Protein AF-A0A2G9TKM1-F1 (afdb_monomer_lite)

Secondary structure (DSSP, 8-state):
------PPPPPS-----TTTTTT------EEEEEEEEEEETTEEEEEEEEEETTEEEEESSTT----TTS---EE--SHHHHHHHHHHHHHHHT-S---SSHHHHHHHHHHHTTT-TT-GGGG-HHHH--SS--SS-SS---TTHHHHHHHHHHHHHHHHHSPP-GGGHHHHHHHHHHHHHHHHH-GGGHHHHHHHHHHHHHS--TT---

pLDDT: mean 74.88, std 19.62, range [27.91, 98.0]

InterPro domains:
  IPR000857 MyTH4 domain [PS51016] (129-210)
  IPR038185 MyTH4 domain superfamily [G3DSA:1.25.40.530] (100-206)

Foldseek 3Di:
DDDDDDDDDDDDDDDPPPVNVPPPQDPQPFPDKAWDWDDDPNDTDIWIWTHHPQFIFTHNDPPDGDDPDGDGPGGQPDPVSVVVVVVVVCVVVVNDPQDWAPLSSLVVVCVVVVVPVPDCSLVDCLQAPQPDQDPFFRTDDDDPVRVVLSVLLNLLSCLLQDDDDPVCVVVNVVSVCVSVVSCVVPVVNVVRSVSSVRSCPSYPRPCDDD

Sequence (210 aa):
MGGIRDRPYPVRGEGSTLRDLATRCAPVEASISGWMTRVRCGHSKRVYASLVRHKLMFFKNSEDTMANEDPIYIVLRSSEEKEKWLYFLRAASGDATLCGSPFAILVQRMLAEGGAPDSPLWNDLLLTSCDDTPKDTLMDFEGPDKKKALEIAKATYLFVSVLMRPIAAQYHIDLAQNILSTAMQHDFLRNEVYAQLIRLTSGTMPFAIQ

Organism: Teladorsagia circumcincta (NCBI:txid45464)

Radius of gyration: 30.17 Å; chains: 1; bounding box: 47×82×92 Å

Structure (mmCIF, N/CA/C/O backbone):
data_AF-A0A2G9TKM1-F1
#
_entry.id   AF-A0A2G9TKM1-F1
#
loop_
_atom_site.group_PDB
_atom_site.id
_atom_site.type_symbol
_atom_site.label_atom_id
_atom_site.label_alt_id
_atom_site.label_comp_id
_atom_site.label_asym_id
_atom_site.label_entity_id
_atom_site.label_seq_id
_atom_site.pdbx_PDB_ins_code
_atom_site.Cartn_x
_atom_site.Cartn_y
_atom_site.Cartn_z
_atom_site.occupancy
_atom_site.B_iso_or_equiv
_atom_site.auth_seq_id
_atom_site.auth_comp_id
_atom_site.auth_asym_id
_atom_site.auth_atom_id
_atom_site.pdbx_PDB_model_num
ATOM 1 N N . MET A 1 1 ? 11.479 -64.090 -66.529 1.00 34.31 1 MET A N 1
ATOM 2 C CA . MET A 1 1 ? 12.377 -63.056 -67.092 1.00 34.31 1 MET A CA 1
ATOM 3 C C . MET A 1 1 ? 11.477 -61.905 -67.502 1.00 34.31 1 MET A C 1
ATOM 5 O O . MET A 1 1 ? 10.606 -62.145 -68.313 1.00 34.31 1 MET A O 1
ATOM 9 N N . GLY A 1 2 ? 11.452 -60.721 -66.906 1.00 32.22 2 GLY A N 1
ATOM 10 C CA . GLY A 1 2 ? 12.468 -59.917 -66.233 1.00 32.22 2 GLY A CA 1
ATOM 11 C C . GLY A 1 2 ? 12.302 -58.513 -66.827 1.00 32.22 2 GLY A C 1
ATOM 12 O O . GLY A 1 2 ? 12.308 -58.407 -68.047 1.00 32.22 2 GLY A O 1
ATOM 13 N N . GLY A 1 3 ? 12.089 -57.466 -66.024 1.00 30.69 3 GLY A N 1
ATOM 14 C CA . GLY A 1 3 ? 12.000 -56.109 -66.584 1.00 30.69 3 GLY A CA 1
ATOM 15 C C . GLY A 1 3 ? 11.226 -55.088 -65.757 1.00 30.69 3 GLY A C 1
ATOM 16 O O . GLY A 1 3 ? 10.069 -54.831 -66.039 1.00 30.69 3 GLY A O 1
ATOM 17 N N . ILE A 1 4 ? 11.897 -54.559 -64.731 1.00 35.59 4 ILE A N 1
ATOM 18 C CA . ILE A 1 4 ? 12.137 -53.122 -64.498 1.00 35.59 4 ILE A CA 1
ATOM 19 C C . ILE A 1 4 ? 10.916 -52.178 -64.440 1.00 35.59 4 ILE A C 1
ATOM 21 O O . ILE A 1 4 ? 10.154 -51.991 -65.380 1.00 35.59 4 ILE A O 1
ATOM 25 N N . ARG A 1 5 ? 10.803 -51.530 -63.274 1.00 40.44 5 ARG A N 1
ATOM 26 C CA . ARG A 1 5 ? 9.882 -50.441 -62.940 1.00 40.44 5 ARG A CA 1
ATOM 27 C C . ARG A 1 5 ? 10.319 -49.156 -63.652 1.00 40.44 5 ARG A C 1
ATOM 29 O O . ARG A 1 5 ? 11.365 -48.634 -63.291 1.00 40.44 5 ARG A O 1
ATOM 36 N N . ASP A 1 6 ? 9.464 -48.601 -64.505 1.00 34.19 6 ASP A N 1
ATOM 37 C CA . ASP A 1 6 ? 9.530 -47.197 -64.923 1.00 34.19 6 ASP A CA 1
ATOM 38 C C . ASP A 1 6 ? 8.186 -46.525 -64.617 1.00 34.19 6 ASP A C 1
ATOM 40 O O . ASP A 1 6 ? 7.198 -46.690 -65.331 1.00 34.19 6 ASP A O 1
ATOM 44 N N . ARG A 1 7 ? 8.131 -45.779 -63.504 1.00 35.41 7 ARG A N 1
ATOM 45 C CA . ARG A 1 7 ? 7.111 -44.740 -63.321 1.00 35.41 7 ARG A CA 1
ATOM 46 C C . ARG A 1 7 ? 7.684 -43.431 -63.870 1.00 35.41 7 ARG A C 1
ATOM 48 O O . ARG A 1 7 ? 8.772 -43.053 -63.439 1.00 35.41 7 ARG A O 1
ATOM 55 N N . PRO A 1 8 ? 6.981 -42.737 -64.779 1.00 34.38 8 PRO A N 1
ATOM 56 C CA . PRO A 1 8 ? 7.468 -41.493 -65.355 1.00 34.38 8 PRO A CA 1
ATOM 57 C C . PRO A 1 8 ? 7.479 -40.370 -64.311 1.00 34.38 8 PRO A C 1
ATOM 59 O O . PRO A 1 8 ? 6.555 -40.230 -63.507 1.00 34.38 8 PRO A O 1
ATOM 62 N N . TYR A 1 9 ? 8.533 -39.557 -64.348 1.00 27.91 9 TYR A N 1
ATOM 63 C CA . TYR A 1 9 ? 8.614 -38.268 -63.664 1.00 27.91 9 TYR A CA 1
ATOM 64 C C . TYR A 1 9 ? 7.546 -37.301 -64.205 1.00 27.91 9 TYR A C 1
ATOM 66 O O . TYR A 1 9 ? 7.452 -37.154 -65.425 1.00 27.91 9 TYR A O 1
ATOM 74 N N . PRO A 1 10 ? 6.828 -36.539 -63.361 1.00 36.72 10 PRO A N 1
ATOM 75 C CA . PRO A 1 10 ? 6.252 -35.277 -63.785 1.00 36.72 10 PRO A CA 1
ATOM 76 C C . PRO A 1 10 ? 7.286 -34.158 -63.622 1.00 36.72 10 PRO A C 1
ATOM 78 O O . PRO A 1 10 ? 7.786 -33.873 -62.531 1.00 36.72 10 PRO A O 1
ATOM 81 N N . VAL A 1 11 ? 7.602 -33.531 -64.752 1.00 36.34 11 VAL A N 1
ATOM 82 C CA . VAL A 1 11 ? 8.348 -32.280 -64.859 1.00 36.34 11 VAL A CA 1
ATOM 83 C C . VAL A 1 11 ? 7.516 -31.138 -64.262 1.00 36.34 11 VAL A C 1
ATOM 85 O O . VAL A 1 11 ? 6.322 -31.013 -64.501 1.00 36.34 11 VAL A O 1
ATOM 88 N N . ARG A 1 12 ? 8.213 -30.329 -63.464 1.00 36.47 12 ARG A N 1
ATOM 89 C CA . ARG A 1 12 ? 7.897 -29.014 -62.893 1.00 36.47 12 ARG A CA 1
ATOM 90 C C . ARG A 1 12 ? 6.787 -28.198 -63.586 1.00 36.47 12 ARG A C 1
ATOM 92 O O . ARG A 1 12 ? 6.975 -27.739 -64.706 1.00 36.47 12 ARG A O 1
ATOM 99 N N . GLY A 1 13 ? 5.809 -27.799 -62.770 1.00 35.47 13 GLY A N 1
ATOM 100 C CA . GLY A 1 13 ? 5.441 -26.389 -62.612 1.00 35.47 13 GLY A CA 1
ATOM 101 C C . GLY A 1 13 ? 3.989 -26.038 -62.907 1.00 35.47 13 GLY A C 1
ATOM 102 O O . GLY A 1 13 ? 3.703 -25.644 -64.022 1.00 35.47 13 GLY A O 1
ATOM 103 N N . GLU A 1 14 ? 3.134 -26.028 -61.883 1.00 34.50 14 GLU A N 1
ATOM 104 C CA . GLU A 1 14 ? 1.950 -25.160 -61.843 1.00 34.50 14 GLU A CA 1
ATOM 105 C C . GLU A 1 14 ? 1.754 -24.632 -60.417 1.00 34.50 14 GLU A C 1
ATOM 107 O O . GLU A 1 14 ? 2.025 -25.318 -59.431 1.00 34.50 14 GLU A O 1
ATOM 112 N N . GLY A 1 15 ? 1.441 -23.340 -60.342 1.00 32.91 15 GLY A N 1
ATOM 113 C CA . GLY A 1 15 ? 1.725 -22.452 -59.223 1.00 32.91 15 GLY A CA 1
ATOM 114 C C . GLY A 1 15 ? 1.104 -22.840 -57.887 1.00 32.91 15 GLY A C 1
ATOM 115 O O . GLY A 1 15 ? -0.111 -22.939 -57.749 1.00 32.91 15 GLY A O 1
ATOM 116 N N . SER A 1 16 ? 1.949 -22.863 -56.857 1.00 37.69 16 SER A N 1
ATOM 117 C CA . SER A 1 16 ? 1.544 -22.353 -55.549 1.00 37.69 16 SER A CA 1
ATOM 118 C C . SER A 1 16 ? 0.993 -20.942 -55.758 1.00 37.69 16 SER A C 1
ATOM 120 O O . SER A 1 16 ? 1.732 -20.046 -56.182 1.00 37.69 16 SER A O 1
ATOM 122 N N . THR A 1 17 ? -0.308 -20.752 -55.557 1.00 42.62 17 THR A N 1
ATOM 123 C CA . THR A 1 17 ? -0.924 -19.448 -55.788 1.00 42.62 17 THR A CA 1
ATOM 124 C C . THR A 1 17 ? -0.316 -18.431 -54.821 1.00 42.62 17 THR A C 1
ATOM 126 O O . THR A 1 17 ? 0.046 -18.766 -53.696 1.00 42.62 17 THR A O 1
ATOM 129 N N . LEU A 1 18 ? -0.202 -17.163 -55.229 1.00 37.00 18 LEU A N 1
ATOM 130 C CA . LEU A 1 18 ? 0.289 -16.064 -54.375 1.00 37.00 18 LEU A CA 1
ATOM 131 C C . LEU A 1 18 ? -0.492 -15.920 -53.050 1.00 37.00 18 LEU A C 1
ATOM 133 O O . LEU A 1 18 ? -0.011 -15.271 -52.125 1.00 37.00 18 LEU A O 1
ATOM 137 N N . ARG A 1 19 ? -1.671 -16.550 -52.935 1.00 37.34 19 ARG A N 1
ATOM 138 C CA . ARG A 1 19 ? -2.433 -16.662 -51.686 1.00 37.34 19 ARG A CA 1
ATOM 139 C C . ARG A 1 19 ? -1.825 -17.657 -50.695 1.00 37.34 19 ARG A C 1
ATOM 141 O O . ARG A 1 19 ? -1.849 -17.375 -49.504 1.00 37.34 19 ARG A O 1
ATOM 148 N N . ASP A 1 20 ? -1.212 -18.741 -51.168 1.00 33.88 20 ASP A N 1
ATOM 149 C CA . ASP A 1 20 ? -0.610 -19.777 -50.315 1.00 33.88 20 ASP A CA 1
ATOM 150 C C . ASP A 1 20 ? 0.721 -19.330 -49.685 1.00 33.88 20 ASP A C 1
ATOM 152 O O . ASP A 1 20 ? 1.175 -19.898 -48.691 1.00 33.88 20 ASP A O 1
ATOM 156 N N . LEU A 1 21 ? 1.347 -18.277 -50.227 1.00 36.97 21 LEU A N 1
ATOM 157 C CA . LEU A 1 21 ? 2.551 -17.670 -49.649 1.00 36.97 21 LEU A CA 1
ATOM 158 C C . LEU A 1 21 ? 2.239 -16.615 -48.570 1.00 36.97 21 LEU A C 1
ATOM 160 O O . LEU A 1 21 ? 3.113 -16.292 -47.767 1.00 36.97 21 LEU A O 1
ATOM 164 N N . ALA A 1 22 ? 1.009 -16.090 -48.527 1.00 35.38 22 ALA A N 1
ATOM 165 C CA . ALA A 1 22 ? 0.627 -14.972 -47.659 1.00 35.38 22 ALA A CA 1
ATOM 166 C C . ALA A 1 22 ? 0.310 -15.381 -46.207 1.00 35.38 22 ALA A C 1
ATOM 168 O O . ALA A 1 22 ? 0.204 -14.521 -45.336 1.00 35.38 22 ALA A O 1
ATOM 169 N N . THR A 1 23 ? 0.183 -16.678 -45.909 1.00 39.75 23 THR A N 1
ATOM 170 C CA . THR A 1 23 ? -0.283 -17.149 -44.589 1.00 39.75 23 THR A CA 1
ATOM 171 C C . THR A 1 23 ? 0.823 -17.641 -43.658 1.00 39.75 23 THR A C 1
ATOM 173 O O . THR A 1 23 ? 0.537 -18.141 -42.575 1.00 39.75 23 THR A O 1
ATOM 176 N N . ARG A 1 24 ? 2.105 -17.436 -43.986 1.00 37.44 24 ARG A N 1
ATOM 177 C CA . ARG A 1 24 ? 3.183 -17.589 -42.990 1.00 37.44 24 ARG A CA 1
ATOM 178 C C . ARG A 1 24 ? 3.359 -16.315 -42.158 1.00 37.44 24 ARG A C 1
ATOM 180 O O . ARG A 1 24 ? 4.477 -15.857 -41.952 1.00 37.44 24 ARG A O 1
ATOM 187 N N . CYS A 1 25 ? 2.262 -15.740 -41.668 1.00 43.16 25 CYS A N 1
ATOM 188 C CA . CYS A 1 25 ? 2.335 -14.761 -40.588 1.00 43.16 25 CYS A CA 1
ATOM 189 C C . CYS A 1 25 ? 2.506 -15.535 -39.282 1.00 43.16 25 CYS A C 1
ATOM 191 O O . CYS A 1 25 ? 1.545 -15.816 -38.573 1.00 43.16 25 CYS A O 1
ATOM 193 N N . 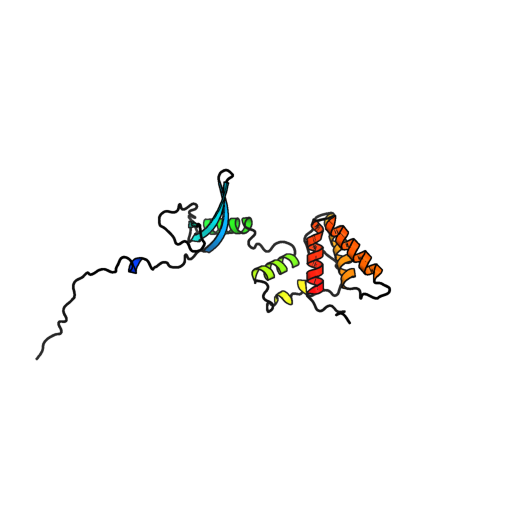ALA A 1 26 ? 3.745 -15.941 -38.999 1.00 43.31 26 ALA A N 1
ATOM 194 C CA . ALA A 1 26 ? 4.096 -16.327 -37.644 1.00 43.31 26 ALA A CA 1
ATOM 195 C C . ALA A 1 26 ? 3.807 -15.116 -36.735 1.00 43.31 26 ALA A C 1
ATOM 197 O O . ALA A 1 26 ? 4.181 -13.998 -37.116 1.00 43.31 26 ALA A O 1
ATOM 198 N N . PRO A 1 27 ? 3.136 -15.299 -35.583 1.00 49.44 27 PRO A N 1
ATOM 199 C CA . PRO A 1 27 ? 2.986 -14.228 -34.611 1.00 49.44 27 PRO A CA 1
ATOM 200 C C . PRO A 1 27 ? 4.368 -13.645 -34.335 1.00 49.44 27 PRO A C 1
ATOM 202 O O . PRO A 1 27 ? 5.359 -14.368 -34.213 1.00 49.44 27 PRO A O 1
ATOM 205 N N . VAL A 1 28 ? 4.443 -12.320 -34.342 1.00 56.16 28 VAL A N 1
ATOM 206 C CA . VAL A 1 28 ? 5.688 -11.600 -34.134 1.00 56.16 28 VAL A CA 1
ATOM 207 C C . VAL A 1 28 ? 6.203 -11.967 -32.742 1.00 56.16 28 VAL A C 1
ATOM 209 O O . VAL A 1 28 ? 5.652 -11.522 -31.741 1.00 56.16 28 VAL A O 1
ATOM 212 N N . GLU A 1 29 ? 7.232 -12.813 -32.678 1.00 65.25 29 GLU A N 1
ATOM 213 C CA . GLU A 1 29 ? 7.825 -13.286 -31.424 1.00 65.25 29 GLU A CA 1
ATOM 214 C C . GLU A 1 29 ? 8.639 -12.142 -30.790 1.00 65.25 29 GLU A C 1
ATOM 216 O O . GLU A 1 29 ? 9.860 -12.017 -30.938 1.00 65.25 29 GLU A O 1
ATOM 221 N N . ALA A 1 30 ? 7.914 -11.204 -30.185 1.00 69.25 30 ALA A N 1
ATOM 222 C CA . ALA A 1 30 ? 8.462 -10.019 -29.560 1.00 69.25 30 ALA A CA 1
ATOM 223 C C . ALA A 1 30 ? 8.956 -10.349 -28.149 1.00 69.25 30 ALA A C 1
ATOM 225 O O . ALA A 1 30 ? 8.262 -10.984 -27.363 1.00 69.25 30 ALA A O 1
ATOM 226 N N . SER A 1 31 ? 10.152 -9.872 -27.801 1.00 73.75 31 SER A N 1
ATOM 227 C CA . SER A 1 31 ? 10.680 -9.995 -26.435 1.00 73.75 31 SER A CA 1
ATOM 228 C C . SER A 1 31 ? 9.929 -9.102 -25.439 1.00 73.75 31 SER A C 1
ATOM 230 O O . SER A 1 31 ? 9.957 -9.361 -24.241 1.00 73.75 31 SER A O 1
ATOM 232 N N . ILE A 1 32 ? 9.313 -8.023 -25.925 1.00 73.44 32 ILE A N 1
ATOM 233 C CA . ILE A 1 32 ? 8.454 -7.114 -25.163 1.00 73.44 32 ILE A CA 1
ATOM 234 C C . ILE A 1 32 ? 7.569 -6.347 -26.147 1.00 73.44 32 ILE A C 1
ATOM 236 O O . ILE A 1 32 ? 8.020 -5.990 -27.243 1.00 73.44 32 ILE A O 1
ATOM 240 N N . SER A 1 33 ? 6.323 -6.086 -25.769 1.00 80.88 33 SER A N 1
ATOM 241 C CA . SER A 1 33 ? 5.376 -5.318 -26.574 1.00 80.88 33 SER A CA 1
ATOM 242 C C . SER A 1 33 ? 4.365 -4.590 -25.695 1.00 80.88 33 SER A C 1
ATOM 244 O O . SER A 1 33 ? 3.994 -5.086 -24.636 1.00 80.88 33 SER A O 1
ATOM 246 N N . GLY A 1 34 ? 3.900 -3.421 -26.130 1.00 77.81 34 GLY A N 1
ATOM 247 C CA . GLY A 1 34 ? 2.946 -2.631 -25.357 1.00 77.81 34 GLY A CA 1
ATOM 248 C C . GLY A 1 34 ? 2.603 -1.287 -25.987 1.00 77.81 34 GLY A C 1
ATOM 249 O O . GLY A 1 34 ? 3.249 -0.829 -26.930 1.00 77.81 34 GLY A O 1
ATOM 250 N N . TRP A 1 35 ? 1.564 -0.640 -25.459 1.00 80.31 35 TRP A N 1
ATOM 251 C CA . TRP A 1 35 ? 1.178 0.708 -25.874 1.00 80.31 35 TRP A CA 1
ATOM 252 C C . TRP A 1 35 ? 2.155 1.751 -25.327 1.00 80.31 35 TRP A C 1
ATOM 254 O O . TRP A 1 35 ? 2.459 1.761 -24.140 1.00 80.31 35 TRP A O 1
ATOM 264 N N . MET A 1 36 ? 2.594 2.671 -26.1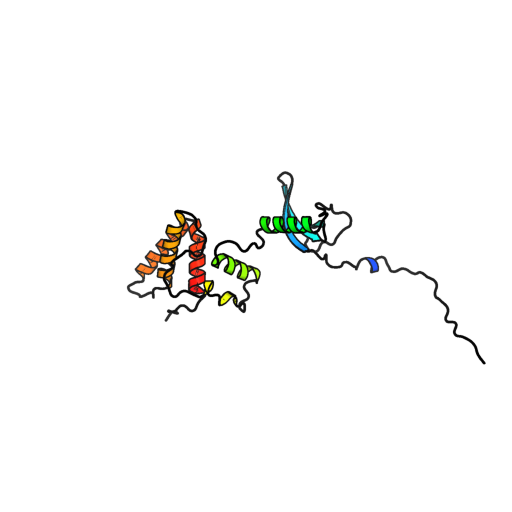86 1.00 75.06 36 MET A N 1
ATOM 265 C CA . MET A 1 36 ? 3.513 3.755 -25.843 1.00 75.06 36 MET A CA 1
ATOM 266 C C . MET A 1 36 ? 3.012 5.089 -26.399 1.00 75.06 36 MET A C 1
ATOM 268 O O . MET A 1 36 ? 2.381 5.138 -27.457 1.00 75.06 36 MET A O 1
ATOM 272 N N . THR A 1 37 ? 3.347 6.192 -25.730 1.00 77.75 37 THR A N 1
ATOM 273 C CA . THR A 1 37 ? 3.130 7.546 -26.257 1.00 77.75 37 THR A CA 1
ATOM 274 C C . THR A 1 37 ? 4.440 8.075 -26.819 1.00 77.75 37 THR A C 1
ATOM 276 O O . THR A 1 37 ? 5.362 8.412 -26.082 1.00 77.75 37 THR A O 1
ATOM 279 N N . ARG A 1 38 ? 4.528 8.161 -28.146 1.00 73.06 38 ARG A N 1
ATOM 280 C CA . ARG A 1 38 ? 5.671 8.758 -28.834 1.00 73.06 38 ARG A CA 1
ATOM 281 C C . ARG A 1 38 ? 5.469 10.263 -28.928 1.00 73.06 38 ARG A C 1
ATOM 283 O O . ARG A 1 38 ? 4.465 10.705 -29.480 1.00 73.06 38 ARG A O 1
ATOM 290 N N . VAL A 1 39 ? 6.444 11.039 -28.463 1.00 70.69 39 VAL A N 1
ATOM 291 C CA . VAL A 1 39 ? 6.460 12.499 -28.620 1.00 70.69 39 VAL A CA 1
ATOM 292 C C . VAL A 1 39 ? 7.516 12.884 -29.650 1.00 70.69 39 VAL A C 1
ATOM 294 O O . VAL A 1 39 ? 8.667 12.465 -29.555 1.00 70.69 39 VAL A O 1
ATOM 297 N N . ARG A 1 40 ? 7.141 13.680 -30.653 1.00 70.38 40 ARG A N 1
ATOM 298 C CA . ARG A 1 40 ? 8.080 14.266 -31.618 1.00 70.38 40 ARG A CA 1
ATOM 299 C C . ARG A 1 40 ? 7.718 15.728 -31.834 1.00 70.38 40 ARG A C 1
ATOM 301 O O . ARG A 1 40 ? 6.606 16.020 -32.255 1.00 70.38 40 ARG A O 1
ATOM 308 N N . CYS A 1 41 ? 8.653 16.635 -31.543 1.00 68.38 41 CYS A N 1
ATOM 309 C CA . CYS A 1 41 ? 8.463 18.081 -31.723 1.00 68.38 41 CYS A CA 1
ATOM 310 C C . CYS A 1 41 ? 7.158 18.594 -31.075 1.00 68.38 41 CYS A C 1
ATOM 312 O O . CYS A 1 41 ? 6.349 19.246 -31.729 1.00 68.38 41 CYS A O 1
ATOM 314 N N . GLY A 1 42 ? 6.901 18.210 -29.819 1.00 70.25 42 GLY A N 1
ATOM 315 C CA . GLY A 1 42 ? 5.696 18.608 -29.076 1.00 70.25 42 GLY A CA 1
ATOM 316 C C . GLY A 1 42 ? 4.404 17.870 -29.450 1.00 70.25 42 GLY A C 1
ATOM 317 O O . GLY A 1 42 ? 3.406 18.028 -28.759 1.00 70.25 42 GLY A O 1
ATOM 318 N N . HIS A 1 43 ? 4.411 17.025 -30.484 1.00 62.41 43 HIS A N 1
ATOM 319 C CA . HIS A 1 43 ? 3.245 16.237 -30.882 1.00 62.41 43 HIS A CA 1
ATOM 320 C C . HIS A 1 43 ? 3.328 14.836 -30.284 1.00 62.41 43 HIS A C 1
ATOM 322 O O . HIS A 1 43 ? 4.287 14.104 -30.548 1.00 62.41 43 HIS A O 1
ATOM 328 N N . SER A 1 44 ? 2.329 14.462 -29.487 1.00 75.62 44 SER A N 1
ATOM 329 C CA . SER A 1 44 ? 2.204 13.132 -28.896 1.00 75.62 44 SER A CA 1
ATOM 330 C C . SER A 1 44 ? 1.287 12.242 -29.740 1.00 75.62 44 SER A C 1
ATOM 332 O O . SER A 1 44 ? 0.240 12.664 -30.226 1.00 75.62 44 SER A O 1
ATOM 334 N N . LYS A 1 45 ? 1.687 10.985 -29.935 1.00 81.50 45 LYS A N 1
ATOM 335 C CA . LYS A 1 45 ? 0.879 9.966 -30.609 1.00 81.50 45 LYS A CA 1
ATOM 336 C C . LYS A 1 45 ? 0.994 8.639 -29.875 1.00 81.50 45 LYS A C 1
ATOM 338 O O . LYS A 1 45 ? 2.102 8.172 -29.611 1.00 81.50 45 LYS A O 1
ATOM 343 N N . ARG A 1 46 ? -0.149 8.015 -29.590 1.00 79.75 46 ARG A N 1
ATOM 344 C CA . ARG A 1 46 ? -0.208 6.657 -29.045 1.00 79.75 46 ARG A CA 1
ATOM 345 C C . ARG A 1 46 ? 0.075 5.644 -30.159 1.00 79.75 46 ARG A C 1
ATOM 347 O O . ARG A 1 46 ? -0.511 5.734 -31.236 1.00 79.75 46 ARG A O 1
ATOM 354 N N . VAL A 1 47 ? 1.001 4.727 -29.910 1.00 79.38 47 VAL A N 1
ATOM 355 C CA . VAL A 1 47 ? 1.454 3.688 -30.846 1.00 79.38 47 VAL A CA 1
ATOM 356 C C . VAL A 1 47 ? 1.649 2.375 -30.098 1.00 79.38 47 VAL A C 1
ATOM 358 O O . VAL A 1 47 ? 1.975 2.389 -28.912 1.00 79.38 47 VAL A O 1
ATOM 361 N N . TYR A 1 48 ? 1.452 1.244 -30.765 1.00 78.56 48 TYR A N 1
ATOM 362 C CA . TYR A 1 48 ? 1.778 -0.061 -30.199 1.00 78.56 48 TYR A CA 1
ATOM 363 C C . TYR A 1 48 ? 3.217 -0.408 -30.574 1.00 78.56 48 TYR A C 1
ATOM 365 O O . TYR A 1 48 ? 3.561 -0.379 -31.746 1.00 78.56 48 TYR A O 1
ATOM 373 N N . ALA A 1 49 ? 4.090 -0.673 -29.612 1.00 81.50 49 ALA A N 1
ATOM 374 C CA . ALA A 1 49 ? 5.485 -0.995 -29.884 1.00 81.50 49 ALA A CA 1
ATOM 375 C C . ALA A 1 49 ? 5.754 -2.477 -29.661 1.00 81.50 49 ALA A C 1
ATOM 377 O O . ALA A 1 49 ? 5.165 -3.096 -28.775 1.00 81.50 49 ALA A O 1
ATOM 378 N N . SER A 1 50 ? 6.674 -3.053 -30.430 1.00 81.31 50 SER A N 1
ATOM 379 C CA . SER A 1 50 ? 7.178 -4.401 -30.167 1.00 81.31 50 SER A CA 1
ATOM 380 C C . SER A 1 50 ? 8.660 -4.508 -30.494 1.00 81.31 50 SER A C 1
ATOM 382 O O . SER A 1 50 ? 9.116 -4.065 -31.551 1.00 81.31 50 SER A O 1
ATOM 384 N N . LEU A 1 51 ? 9.420 -5.109 -29.579 1.00 79.44 51 LEU A N 1
ATOM 385 C CA . LEU A 1 51 ? 10.833 -5.402 -29.770 1.00 79.44 51 LEU A CA 1
ATOM 386 C C . LEU A 1 51 ? 10.995 -6.812 -30.323 1.00 79.44 51 LEU A C 1
ATOM 388 O O . LEU A 1 51 ? 10.832 -7.797 -29.606 1.00 79.44 51 LEU A O 1
ATOM 392 N N . VAL A 1 52 ? 11.377 -6.907 -31.589 1.00 77.62 52 VAL A N 1
ATOM 393 C CA . VAL A 1 52 ? 11.459 -8.178 -32.309 1.00 77.62 52 VAL A CA 1
ATOM 394 C C . VAL A 1 52 ? 12.902 -8.426 -32.675 1.00 77.62 52 VAL A C 1
ATOM 396 O O . VAL A 1 52 ? 13.510 -7.662 -33.429 1.00 77.62 52 VAL A O 1
ATOM 399 N N . ARG A 1 53 ? 13.474 -9.496 -32.118 1.00 75.56 53 ARG A N 1
ATOM 400 C CA . ARG A 1 53 ? 14.916 -9.775 -32.163 1.00 75.56 53 ARG A CA 1
ATOM 401 C C . ARG A 1 53 ? 15.731 -8.599 -31.610 1.00 75.56 53 ARG A C 1
ATOM 403 O O . ARG A 1 53 ? 15.921 -8.512 -30.398 1.00 75.56 53 ARG A O 1
ATOM 410 N N . HIS A 1 54 ? 16.197 -7.730 -32.505 1.00 70.38 54 HIS A N 1
ATOM 411 C CA . HIS A 1 54 ? 17.041 -6.567 -32.249 1.00 70.38 54 HIS A CA 1
ATOM 412 C C . HIS A 1 54 ? 16.460 -5.265 -32.829 1.00 70.38 54 HIS A C 1
ATOM 414 O O . HIS A 1 54 ? 17.160 -4.257 -32.906 1.00 70.38 54 HIS A O 1
ATOM 420 N N . LYS A 1 55 ? 15.203 -5.286 -33.287 1.00 74.25 55 LYS A N 1
ATOM 421 C CA . LYS A 1 55 ? 14.535 -4.150 -33.927 1.00 74.25 55 LYS A CA 1
ATOM 422 C C . LYS A 1 55 ? 13.338 -3.719 -33.097 1.00 74.25 55 LYS A C 1
ATOM 424 O O . LYS A 1 55 ? 12.443 -4.527 -32.850 1.00 74.25 55 LYS A O 1
ATOM 429 N N . LEU A 1 56 ? 13.319 -2.454 -32.687 1.00 78.69 56 LEU A N 1
ATOM 430 C CA . LEU A 1 56 ? 12.128 -1.847 -32.098 1.00 78.69 56 LEU A CA 1
ATOM 431 C C . LEU A 1 56 ? 11.219 -1.346 -33.222 1.00 78.69 56 LEU A C 1
ATOM 433 O O . LEU A 1 56 ? 11.623 -0.491 -34.015 1.00 78.69 56 LEU A O 1
ATOM 437 N N . MET A 1 57 ? 10.006 -1.886 -33.278 1.00 76.56 57 MET A N 1
ATOM 438 C CA . MET A 1 57 ? 8.993 -1.542 -34.272 1.00 76.56 57 MET A CA 1
ATOM 439 C C . MET A 1 57 ? 7.790 -0.878 -33.609 1.00 76.56 57 MET A C 1
ATOM 441 O O . MET A 1 57 ? 7.505 -1.134 -32.439 1.00 76.56 57 MET A O 1
ATOM 445 N N . PHE A 1 58 ? 7.093 -0.033 -34.369 1.00 76.81 58 PHE A N 1
ATOM 446 C CA . PHE A 1 58 ? 5.856 0.615 -33.947 1.00 76.81 58 PHE A CA 1
ATOM 447 C C . PHE A 1 58 ? 4.747 0.313 -34.945 1.00 76.81 58 PHE A C 1
ATOM 449 O O . PHE A 1 58 ? 4.959 0.371 -36.151 1.00 76.81 58 PHE A O 1
ATOM 456 N N . PHE A 1 59 ? 3.562 0.083 -34.412 1.00 74.69 59 PHE A N 1
ATOM 457 C CA . PHE A 1 59 ? 2.357 -0.319 -35.103 1.00 74.69 59 PHE A CA 1
ATOM 458 C C . PHE A 1 59 ? 1.221 0.637 -34.740 1.00 74.69 59 PHE A C 1
ATOM 460 O O . PHE A 1 59 ? 1.241 1.290 -33.684 1.00 74.69 59 PHE A O 1
ATOM 467 N N . LYS A 1 60 ? 0.223 0.748 -35.622 1.00 72.19 60 LYS A N 1
ATOM 468 C CA . LYS A 1 60 ? -0.997 1.501 -35.308 1.00 72.19 60 LYS A CA 1
ATOM 469 C C . LYS A 1 60 ? -1.893 0.671 -34.395 1.00 72.19 60 LYS A C 1
ATOM 471 O O . LYS A 1 60 ? -2.434 1.226 -33.443 1.00 72.19 60 LYS A O 1
ATOM 476 N N . ASN A 1 61 ? -1.980 -0.631 -34.657 1.00 70.88 61 ASN A N 1
ATOM 477 C CA . ASN A 1 61 ? -2.760 -1.592 -33.888 1.00 70.88 61 ASN A CA 1
ATOM 478 C C . ASN A 1 61 ? -1.876 -2.735 -33.378 1.00 70.88 61 ASN A C 1
ATOM 480 O O . ASN A 1 61 ? -0.830 -3.030 -33.948 1.00 70.88 61 ASN A O 1
ATOM 484 N N . SER A 1 62 ? -2.321 -3.416 -32.323 1.00 67.44 62 SER A N 1
ATOM 485 C CA . SER A 1 62 ? -1.628 -4.586 -31.763 1.00 67.44 62 SER A CA 1
ATOM 486 C C . SER A 1 62 ? -1.625 -5.812 -32.680 1.00 67.44 62 SER A C 1
ATOM 488 O O . SER A 1 62 ? -0.849 -6.732 -32.455 1.00 67.44 62 SER A O 1
ATOM 490 N N . GLU A 1 63 ? -2.495 -5.830 -33.690 1.00 67.62 63 GLU A N 1
ATOM 491 C CA . GLU A 1 63 ? -2.648 -6.928 -34.653 1.00 67.62 63 GLU A CA 1
ATOM 492 C C . GLU A 1 63 ? -1.903 -6.672 -35.971 1.00 67.62 63 GLU A C 1
ATOM 494 O O . GLU A 1 63 ? -1.875 -7.541 -36.843 1.00 67.62 63 GLU A O 1
ATOM 499 N N . ASP A 1 64 ? -1.301 -5.488 -36.139 1.00 67.25 64 ASP A N 1
ATOM 500 C CA . ASP A 1 64 ? -0.587 -5.158 -37.369 1.00 67.25 64 ASP A CA 1
ATOM 501 C C . ASP A 1 64 ? 0.643 -6.078 -37.516 1.00 67.25 64 ASP A C 1
ATOM 503 O O . ASP A 1 64 ? 1.501 -6.180 -36.637 1.00 67.25 64 ASP A O 1
ATOM 507 N N . THR A 1 65 ? 0.749 -6.747 -38.662 1.00 64.25 65 THR A N 1
ATOM 508 C CA . THR A 1 65 ? 1.888 -7.607 -39.007 1.00 64.25 65 THR A CA 1
ATOM 509 C C . THR A 1 65 ? 3.006 -6.814 -39.678 1.00 64.25 65 THR A C 1
ATOM 511 O O . THR A 1 65 ? 2.762 -5.756 -40.254 1.00 64.25 65 THR A O 1
ATOM 514 N N . MET A 1 66 ? 4.238 -7.341 -39.660 1.00 61.12 66 MET A N 1
ATOM 515 C CA . MET A 1 66 ? 5.393 -6.707 -40.310 1.00 61.12 66 MET A CA 1
ATOM 516 C C . MET A 1 66 ? 5.147 -6.475 -41.812 1.00 61.12 66 MET A C 1
ATOM 518 O O . MET A 1 66 ? 5.327 -7.382 -42.623 1.00 61.12 66 MET A O 1
ATOM 522 N N . ALA A 1 67 ? 4.776 -5.251 -42.191 1.00 57.22 67 ALA A N 1
ATOM 523 C CA . ALA A 1 67 ? 4.868 -4.781 -43.565 1.00 57.22 67 ALA A CA 1
ATOM 524 C C . ALA A 1 67 ? 6.304 -4.302 -43.829 1.00 57.22 67 ALA A C 1
ATOM 526 O O . ALA A 1 67 ? 6.939 -3.695 -42.968 1.00 57.22 67 ALA A O 1
ATOM 527 N N . ASN A 1 68 ? 6.826 -4.580 -45.022 1.00 52.78 68 ASN A N 1
ATOM 528 C CA . ASN A 1 68 ? 8.237 -4.403 -45.387 1.00 52.78 68 ASN A CA 1
ATOM 529 C C . ASN A 1 68 ? 8.723 -2.931 -45.433 1.00 52.78 68 ASN A C 1
ATOM 531 O O . ASN A 1 68 ? 9.863 -2.689 -45.818 1.00 52.78 68 ASN A O 1
ATOM 535 N N . GLU A 1 69 ? 7.884 -1.954 -45.070 1.00 51.25 69 GLU A N 1
ATOM 536 C CA . GLU A 1 69 ? 8.135 -0.523 -45.306 1.00 51.25 69 GLU A CA 1
ATOM 537 C C . GLU A 1 69 ? 7.984 0.400 -44.085 1.00 51.25 69 GLU A C 1
ATOM 539 O O . GLU A 1 69 ? 8.062 1.617 -44.245 1.00 51.25 69 GLU A O 1
ATOM 544 N N . ASP A 1 70 ? 7.826 -0.115 -42.860 1.00 51.91 70 ASP A N 1
ATOM 545 C CA . ASP A 1 70 ? 7.831 0.771 -41.688 1.00 51.91 70 ASP A CA 1
ATOM 546 C C . ASP A 1 70 ? 9.256 1.008 -41.143 1.00 51.91 70 ASP A C 1
ATOM 548 O O . ASP A 1 70 ? 10.051 0.069 -41.006 1.00 51.91 70 ASP A O 1
ATOM 552 N N . PRO A 1 71 ? 9.625 2.267 -40.832 1.00 53.78 71 PRO A N 1
ATOM 553 C CA . PRO A 1 71 ? 10.991 2.626 -40.481 1.00 53.78 71 PRO A CA 1
ATOM 554 C C . PRO A 1 71 ? 11.420 1.941 -39.184 1.00 53.78 71 PRO A C 1
ATOM 556 O O . PRO A 1 71 ? 10.841 2.135 -38.117 1.00 53.78 71 PRO A O 1
ATOM 559 N N . ILE A 1 72 ? 12.488 1.157 -39.275 1.00 58.34 72 ILE A N 1
ATOM 560 C CA . ILE A 1 72 ? 13.200 0.612 -38.123 1.00 58.34 72 ILE A CA 1
ATOM 561 C C . ILE A 1 72 ? 13.847 1.792 -37.391 1.00 58.34 72 ILE A C 1
ATOM 563 O O . ILE A 1 72 ? 14.735 2.444 -37.936 1.00 58.34 72 ILE A O 1
ATOM 567 N N . TYR A 1 73 ? 13.407 2.082 -36.166 1.00 63.31 73 TYR A N 1
ATOM 568 C CA . TYR A 1 73 ? 13.890 3.257 -35.429 1.00 63.31 73 TYR A CA 1
ATOM 569 C C . TYR A 1 73 ? 15.144 2.979 -34.601 1.00 63.31 73 TYR A C 1
ATOM 571 O O . TYR A 1 73 ? 15.964 3.875 -34.423 1.00 63.31 73 TYR A O 1
ATOM 579 N N . ILE A 1 74 ? 15.296 1.754 -34.088 1.00 69.62 74 ILE A N 1
ATOM 580 C CA . ILE A 1 74 ? 16.453 1.343 -33.286 1.00 69.62 74 ILE A CA 1
ATOM 581 C C . ILE A 1 74 ? 16.874 -0.060 -33.722 1.00 69.62 74 ILE A C 1
ATOM 583 O O . ILE A 1 74 ? 16.054 -0.981 -33.758 1.00 69.62 74 ILE A O 1
ATOM 587 N N . VAL A 1 75 ? 18.159 -0.202 -34.052 1.00 73.56 75 VAL A N 1
ATOM 588 C CA . VAL A 1 75 ? 18.833 -1.474 -34.334 1.00 73.56 75 VAL A CA 1
ATOM 589 C C . VAL A 1 75 ? 19.824 -1.715 -33.205 1.00 73.56 75 VAL A C 1
ATOM 591 O O . VAL A 1 75 ? 20.796 -0.976 -33.083 1.00 73.56 75 VAL A O 1
ATOM 594 N N . LEU A 1 76 ? 19.574 -2.742 -32.400 1.00 79.00 76 LEU A N 1
ATOM 595 C CA . LEU A 1 76 ? 20.447 -3.155 -31.303 1.00 79.00 76 LEU A CA 1
ATOM 596 C C . LEU A 1 76 ? 21.530 -4.073 -31.881 1.00 79.00 76 LEU A C 1
ATOM 598 O O . LEU A 1 76 ? 21.225 -5.117 -32.457 1.00 79.00 76 LEU A O 1
ATOM 602 N N . ARG A 1 77 ? 22.796 -3.667 -31.814 1.00 78.75 77 ARG A N 1
ATOM 603 C CA . ARG A 1 77 ? 23.894 -4.331 -32.537 1.00 78.75 77 ARG A CA 1
ATOM 604 C C . ARG A 1 77 ? 24.502 -5.498 -31.760 1.00 78.75 77 ARG A C 1
ATOM 606 O O . ARG A 1 77 ? 25.181 -6.324 -32.364 1.00 78.75 77 ARG A O 1
ATOM 613 N N . SER A 1 78 ? 24.245 -5.588 -30.455 1.00 81.12 78 SER A N 1
ATOM 614 C CA . SER A 1 78 ? 24.703 -6.679 -29.587 1.00 81.12 78 SER A CA 1
ATOM 615 C C . SER A 1 78 ? 23.632 -7.111 -28.576 1.00 81.12 78 SER A C 1
ATOM 617 O O . SER A 1 78 ? 22.666 -6.387 -28.319 1.00 81.12 78 SER A O 1
ATOM 619 N N . SER A 1 79 ? 23.809 -8.303 -27.991 1.00 73.81 79 SER A N 1
ATOM 620 C CA . SER A 1 79 ? 22.947 -8.785 -26.896 1.00 73.81 79 SER A CA 1
ATOM 621 C C . SER A 1 79 ? 23.058 -7.890 -25.662 1.00 73.81 79 SER A C 1
ATOM 623 O O . SER A 1 79 ? 22.046 -7.547 -25.064 1.00 73.81 79 SER A O 1
ATOM 625 N N . GLU A 1 80 ? 24.271 -7.437 -25.338 1.00 72.88 80 GLU A N 1
ATOM 626 C CA . GLU A 1 80 ? 24.529 -6.526 -24.219 1.00 72.88 80 GLU A CA 1
ATOM 627 C C . GLU A 1 80 ? 23.807 -5.181 -24.401 1.00 72.88 80 GLU A C 1
ATOM 629 O O . GLU A 1 80 ? 23.144 -4.691 -23.490 1.00 72.88 80 GLU A O 1
ATOM 634 N N . GLU A 1 81 ? 23.870 -4.596 -25.603 1.00 76.94 81 GLU A N 1
ATOM 635 C CA . GLU A 1 81 ? 23.150 -3.361 -25.915 1.00 76.94 81 GLU A CA 1
ATOM 636 C C . GLU A 1 81 ? 21.637 -3.573 -25.787 1.00 76.94 81 GLU A C 1
ATOM 638 O O . GLU A 1 81 ? 20.939 -2.742 -25.202 1.00 76.94 81 GLU A O 1
ATOM 643 N N . LYS A 1 82 ? 21.126 -4.714 -26.264 1.00 76.56 82 LYS A N 1
ATOM 644 C CA . LYS A 1 82 ? 19.717 -5.080 -26.106 1.00 76.56 82 LYS A CA 1
ATOM 645 C C . LYS A 1 82 ? 19.303 -5.178 -24.639 1.00 76.56 82 LYS A C 1
ATOM 647 O O . LYS A 1 82 ? 18.265 -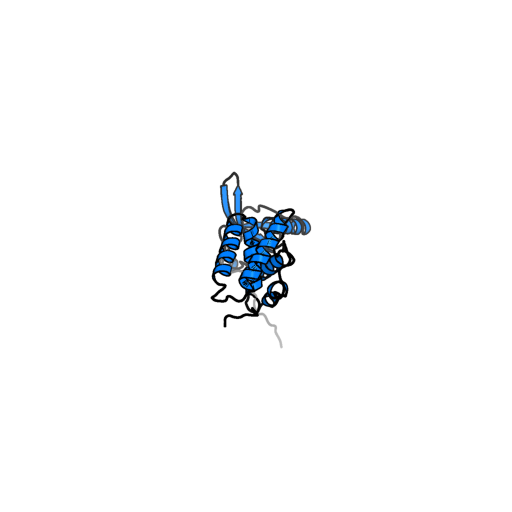4.629 -24.276 1.00 76.56 82 LYS A O 1
ATOM 652 N N . GLU A 1 83 ? 20.085 -5.857 -23.809 1.00 71.94 83 GLU A N 1
ATOM 653 C CA . GLU A 1 83 ? 19.811 -6.007 -22.377 1.00 71.94 83 GLU A CA 1
ATOM 654 C C . GLU A 1 83 ? 19.837 -4.661 -21.654 1.00 71.94 83 GLU A C 1
ATOM 656 O O . GLU A 1 83 ? 18.921 -4.346 -20.894 1.00 71.94 83 GLU A O 1
ATOM 661 N N . LYS A 1 84 ? 20.825 -3.818 -21.961 1.00 73.62 84 LYS A N 1
ATOM 662 C CA . LYS A 1 84 ? 20.947 -2.471 -21.400 1.00 73.62 84 LYS A CA 1
ATOM 663 C C . LYS A 1 84 ? 19.761 -1.578 -21.775 1.00 73.62 84 LYS A C 1
ATOM 665 O O . LYS A 1 84 ? 19.229 -0.868 -20.924 1.00 73.62 84 LYS A O 1
ATOM 670 N N . TRP A 1 85 ? 19.300 -1.636 -23.024 1.00 76.69 85 TRP A N 1
ATOM 671 C CA . TRP A 1 85 ? 18.096 -0.920 -23.452 1.00 76.69 85 TRP A CA 1
ATOM 672 C C . TRP A 1 85 ? 16.824 -1.465 -22.805 1.00 76.69 85 TRP A C 1
ATOM 674 O O . TRP A 1 85 ? 15.983 -0.672 -22.392 1.00 76.69 85 TRP A O 1
ATOM 684 N N . LEU A 1 86 ? 16.681 -2.788 -22.675 1.00 68.50 86 LEU A N 1
ATOM 685 C CA . LEU A 1 86 ? 15.553 -3.398 -21.963 1.00 68.50 86 LEU A CA 1
ATOM 686 C C . LEU A 1 86 ? 15.513 -2.964 -20.498 1.00 68.50 86 LEU A C 1
ATOM 688 O O . LEU A 1 86 ? 14.439 -2.643 -19.997 1.00 68.50 86 LEU A O 1
ATOM 692 N N . TYR A 1 87 ? 16.668 -2.901 -19.837 1.00 70.12 87 TYR A N 1
ATOM 693 C CA . TYR A 1 87 ? 16.789 -2.369 -18.484 1.00 70.12 87 TYR A CA 1
ATOM 694 C C . TYR A 1 87 ? 16.286 -0.923 -18.402 1.00 70.12 87 TYR A C 1
ATOM 696 O O . TYR A 1 87 ? 15.387 -0.636 -17.615 1.00 70.12 87 TYR A O 1
ATOM 704 N N . PHE A 1 88 ? 16.800 -0.022 -19.248 1.00 73.06 88 PHE A N 1
ATOM 705 C CA . PHE A 1 88 ? 16.376 1.381 -19.227 1.00 73.06 88 PHE A CA 1
ATOM 706 C C . PHE A 1 88 ? 14.907 1.565 -19.601 1.00 73.06 88 PHE A C 1
ATOM 708 O O . PHE A 1 88 ? 14.248 2.437 -19.046 1.00 73.06 88 PHE A O 1
ATOM 715 N N . LEU A 1 89 ? 14.379 0.752 -20.518 1.00 68.25 89 LEU A N 1
ATOM 716 C CA . LEU A 1 89 ? 12.984 0.829 -20.938 1.00 68.25 89 LEU A CA 1
ATOM 717 C C . LEU A 1 89 ? 12.049 0.337 -19.831 1.00 68.25 89 LEU A C 1
ATOM 719 O O . LEU A 1 89 ? 11.064 1.009 -19.554 1.00 68.25 89 LEU A O 1
ATOM 723 N N . ARG A 1 90 ? 12.398 -0.756 -19.139 1.00 61.41 90 ARG A N 1
ATOM 724 C CA . ARG A 1 90 ? 11.693 -1.222 -17.934 1.00 61.41 90 ARG A CA 1
ATOM 725 C C . ARG A 1 90 ? 11.722 -0.164 -16.835 1.00 61.41 90 ARG A C 1
ATOM 727 O O . ARG A 1 90 ? 10.661 0.277 -16.404 1.00 61.41 90 ARG A O 1
ATOM 734 N N . ALA A 1 91 ? 12.908 0.351 -16.504 1.00 59.50 91 ALA A N 1
ATOM 735 C CA . ALA A 1 91 ? 13.081 1.417 -15.519 1.00 59.50 91 ALA A CA 1
ATOM 736 C C . ALA A 1 91 ? 12.272 2.685 -15.863 1.00 59.50 91 ALA A C 1
ATOM 738 O O . ALA A 1 91 ? 11.609 3.245 -14.998 1.00 59.50 91 ALA A O 1
ATOM 739 N N . ALA A 1 92 ? 12.274 3.119 -17.128 1.00 55.66 92 ALA A N 1
ATOM 740 C CA . ALA A 1 92 ? 11.532 4.299 -17.579 1.00 55.66 92 ALA A CA 1
ATOM 741 C C . ALA A 1 92 ? 10.016 4.065 -17.703 1.00 55.66 92 ALA A C 1
ATOM 743 O O . ALA A 1 92 ? 9.241 5.011 -17.589 1.00 55.66 92 ALA A O 1
ATOM 744 N N . SER A 1 93 ? 9.586 2.824 -17.955 1.00 58.28 93 SER A N 1
ATOM 745 C CA . SER A 1 93 ? 8.169 2.442 -18.037 1.00 58.28 93 SER A CA 1
ATOM 746 C C . SER A 1 93 ? 7.512 2.226 -16.672 1.00 58.28 93 SER A C 1
ATOM 748 O O . SER A 1 93 ? 6.293 2.090 -16.608 1.00 58.28 93 SER A O 1
ATOM 750 N N . GLY A 1 94 ? 8.303 2.185 -15.594 1.00 53.91 94 GLY A N 1
ATOM 751 C CA . GLY A 1 94 ? 7.832 1.787 -14.266 1.00 53.91 94 GLY A CA 1
ATOM 752 C C . GLY A 1 94 ? 7.518 0.291 -14.153 1.00 53.91 94 GLY A C 1
ATOM 753 O O . GLY A 1 94 ? 6.998 -0.140 -13.128 1.00 53.91 94 GLY A O 1
ATOM 754 N N . ASP A 1 95 ? 7.828 -0.503 -15.184 1.00 54.91 95 ASP A N 1
ATOM 755 C CA . ASP A 1 95 ? 7.573 -1.938 -15.214 1.00 54.91 95 ASP A CA 1
ATOM 756 C C . ASP A 1 95 ? 8.678 -2.692 -14.449 1.00 54.91 95 ASP A C 1
ATOM 758 O O . ASP A 1 95 ? 9.789 -2.919 -14.939 1.00 54.91 95 ASP A O 1
ATOM 762 N N . ALA A 1 96 ? 8.334 -3.031 -13.203 1.00 53.41 96 ALA A N 1
ATOM 763 C CA . ALA A 1 96 ? 8.888 -4.089 -12.360 1.00 53.41 96 ALA A CA 1
ATOM 764 C C . ALA A 1 96 ? 10.374 -4.019 -11.948 1.00 53.41 96 ALA A C 1
ATOM 766 O O . ALA A 1 96 ? 11.072 -5.035 -11.943 1.00 53.41 96 ALA A O 1
ATOM 767 N N . THR A 1 97 ? 10.850 -2.883 -11.435 1.00 64.00 97 THR A N 1
ATOM 768 C CA . THR A 1 97 ? 11.676 -3.000 -10.219 1.00 64.00 97 THR A CA 1
ATOM 769 C C . THR A 1 97 ? 10.720 -2.931 -9.049 1.00 64.00 97 THR A C 1
ATOM 771 O O . THR A 1 97 ? 10.220 -1.848 -8.757 1.00 64.00 97 THR A O 1
ATOM 774 N N . LEU A 1 98 ? 10.435 -4.077 -8.427 1.00 71.75 98 LEU A N 1
ATOM 775 C CA . LEU A 1 98 ? 9.750 -4.108 -7.140 1.00 71.75 98 LEU A CA 1
ATOM 776 C C . LEU A 1 98 ? 10.476 -3.134 -6.207 1.00 71.75 98 LEU A C 1
ATOM 778 O O . LEU A 1 98 ? 11.646 -3.352 -5.889 1.00 71.75 98 LEU A O 1
ATOM 782 N N . CYS A 1 99 ? 9.835 -2.022 -5.865 1.00 75.19 99 CYS A N 1
ATOM 783 C CA . CYS A 1 99 ? 10.485 -0.917 -5.173 1.00 75.19 99 CYS A CA 1
ATOM 784 C C . CYS A 1 99 ? 9.603 -0.352 -4.067 1.00 75.19 99 CYS A C 1
ATOM 786 O O . CYS A 1 99 ? 8.372 -0.435 -4.113 1.00 75.19 99 CYS A O 1
ATOM 788 N N . GLY A 1 100 ? 10.273 0.240 -3.083 1.00 81.88 100 GLY A N 1
ATOM 789 C CA . GLY A 1 100 ? 9.669 0.713 -1.850 1.00 81.88 100 GLY A CA 1
ATOM 790 C C . GLY A 1 100 ? 9.815 -0.298 -0.715 1.00 81.88 100 GLY A C 1
ATOM 791 O O . GLY A 1 100 ? 10.637 -1.219 -0.767 1.00 81.88 100 GLY A O 1
ATOM 792 N N . SER A 1 101 ? 8.973 -0.125 0.295 1.00 88.50 101 SER A N 1
ATOM 793 C CA . SER A 1 101 ? 8.941 -0.965 1.483 1.00 88.50 101 SER A CA 1
ATOM 794 C C . SER A 1 101 ? 8.619 -2.434 1.152 1.00 88.50 101 SER A C 1
ATOM 796 O O . SER A 1 101 ? 8.020 -2.734 0.111 1.00 88.50 101 SER A O 1
ATOM 798 N N . PRO A 1 102 ? 8.907 -3.377 2.069 1.00 88.94 102 PRO A N 1
ATOM 799 C CA . PRO A 1 102 ? 8.509 -4.775 1.905 1.00 88.94 102 PRO A CA 1
ATOM 800 C C . PRO A 1 102 ? 7.010 -4.959 1.616 1.00 88.94 102 PRO A C 1
ATOM 802 O O . PRO A 1 102 ? 6.635 -5.809 0.810 1.00 88.94 102 PRO A O 1
ATOM 805 N N . PHE A 1 103 ? 6.152 -4.135 2.228 1.00 90.44 103 PHE A N 1
ATOM 806 C CA . PHE A 1 103 ? 4.709 -4.165 1.987 1.00 90.44 103 PHE A CA 1
ATOM 807 C C . PHE A 1 103 ? 4.351 -3.673 0.579 1.00 90.44 103 PHE A C 1
ATOM 809 O O . PHE A 1 103 ? 3.571 -4.321 -0.116 1.00 90.44 103 PHE A O 1
ATOM 816 N N . ALA A 1 104 ? 4.952 -2.570 0.119 1.00 89.00 104 ALA A N 1
ATOM 817 C CA . ALA A 1 104 ? 4.733 -2.063 -1.235 1.00 89.00 104 ALA A CA 1
ATOM 818 C C . ALA A 1 104 ? 5.155 -3.094 -2.294 1.00 89.00 104 ALA A C 1
ATOM 820 O O . ALA A 1 104 ? 4.428 -3.327 -3.260 1.00 89.00 104 ALA A O 1
ATOM 821 N N . ILE A 1 105 ? 6.283 -3.771 -2.069 1.00 88.19 105 ILE A N 1
ATOM 822 C CA . ILE A 1 105 ? 6.768 -4.866 -2.913 1.00 88.19 105 ILE A CA 1
ATOM 823 C C . ILE A 1 105 ? 5.772 -6.033 -2.939 1.00 88.19 105 ILE A C 1
ATOM 825 O O . ILE A 1 105 ? 5.495 -6.571 -4.011 1.00 88.19 105 ILE A O 1
ATOM 829 N N . LEU A 1 106 ? 5.202 -6.421 -1.793 1.00 89.75 106 LEU A N 1
ATOM 830 C CA . LEU A 1 106 ? 4.179 -7.468 -1.740 1.00 89.75 106 LEU A CA 1
ATOM 831 C C . LEU A 1 106 ? 2.949 -7.093 -2.577 1.00 89.75 106 LEU A C 1
ATOM 833 O O . LEU A 1 106 ? 2.534 -7.873 -3.431 1.00 89.75 106 LEU A O 1
ATOM 837 N N . VAL A 1 107 ? 2.411 -5.884 -2.393 1.00 89.25 107 VAL A N 1
ATOM 838 C CA . VAL A 1 107 ? 1.249 -5.399 -3.157 1.00 89.25 107 VAL A CA 1
ATOM 839 C C . VAL A 1 107 ? 1.550 -5.366 -4.660 1.00 89.25 107 VAL A C 1
ATOM 841 O O . VAL A 1 107 ? 0.718 -5.780 -5.466 1.00 89.25 107 VAL A O 1
ATOM 844 N N . GLN A 1 108 ? 2.753 -4.938 -5.055 1.00 86.25 108 GLN A N 1
ATOM 845 C CA . GLN A 1 108 ? 3.184 -4.949 -6.456 1.00 86.25 108 GLN A CA 1
ATOM 846 C C . GLN A 1 108 ? 3.266 -6.373 -7.031 1.00 86.25 108 GLN A C 1
ATOM 848 O O . GLN A 1 108 ? 2.862 -6.586 -8.173 1.00 86.25 108 GLN A O 1
ATOM 853 N N . ARG A 1 109 ? 3.728 -7.363 -6.253 1.00 84.88 109 ARG A N 1
ATOM 854 C CA . ARG A 1 109 ? 3.721 -8.780 -6.666 1.00 84.88 109 ARG A CA 1
ATOM 855 C C . ARG A 1 109 ? 2.303 -9.312 -6.847 1.00 84.88 109 ARG A C 1
ATOM 857 O O . ARG A 1 109 ? 2.023 -9.947 -7.858 1.00 84.88 109 ARG A O 1
ATOM 864 N N . MET A 1 110 ? 1.404 -9.001 -5.914 1.00 87.25 110 MET A N 1
ATOM 865 C CA . MET A 1 110 ? -0.006 -9.391 -6.010 1.00 87.25 110 MET A CA 1
ATOM 866 C C . MET A 1 110 ? -0.670 -8.788 -7.253 1.00 87.25 110 MET A C 1
ATOM 868 O O . MET A 1 110 ? -1.408 -9.478 -7.952 1.00 87.25 110 MET A O 1
ATOM 872 N N . LEU A 1 111 ? -0.366 -7.525 -7.567 1.00 85.44 111 LEU A N 1
ATOM 873 C CA . LEU A 1 111 ? -0.852 -6.862 -8.777 1.00 85.44 111 LEU A CA 1
ATOM 874 C C . LEU A 1 111 ? -0.289 -7.505 -10.054 1.00 85.44 111 LEU A C 1
ATOM 876 O O . LEU A 1 111 ? -1.035 -7.700 -11.012 1.00 85.44 111 LEU A O 1
ATOM 880 N N . ALA A 1 112 ? 0.999 -7.864 -10.065 1.00 81.62 112 ALA A N 1
ATOM 881 C CA . ALA A 1 112 ? 1.647 -8.517 -11.203 1.00 81.62 112 ALA A CA 1
ATOM 882 C C . ALA A 1 112 ? 1.067 -9.914 -11.504 1.00 81.62 112 ALA A C 1
ATOM 884 O O . ALA A 1 112 ? 0.983 -10.303 -12.666 1.00 81.62 112 ALA A O 1
ATOM 885 N N . GLU A 1 113 ? 0.618 -10.642 -10.477 1.00 83.00 113 GLU A N 1
ATOM 886 C CA . GLU A 1 113 ? -0.077 -11.935 -10.605 1.00 83.00 113 GLU A CA 1
ATOM 887 C C . GLU A 1 113 ? -1.593 -11.788 -10.867 1.00 83.00 113 GLU A C 1
ATOM 889 O O . GLU A 1 113 ? -2.318 -12.779 -10.920 1.00 83.00 113 GLU A O 1
ATOM 894 N N . GLY A 1 114 ? -2.099 -10.559 -11.035 1.00 79.12 114 GLY A N 1
ATOM 895 C CA . GLY A 1 114 ? -3.512 -10.288 -11.316 1.00 79.12 114 GLY A CA 1
ATOM 896 C C . GLY A 1 114 ? -4.449 -10.454 -10.115 1.00 79.12 114 GLY A C 1
ATOM 897 O O . GLY A 1 114 ? -5.661 -10.526 -10.302 1.00 79.12 114 GLY A O 1
ATOM 898 N N . GLY A 1 115 ? -3.915 -10.515 -8.891 1.00 79.94 115 GLY A N 1
ATOM 899 C CA . GLY A 1 115 ? -4.708 -10.623 -7.665 1.00 79.94 115 GLY A CA 1
ATOM 900 C C . GLY A 1 115 ? -5.470 -11.943 -7.532 1.00 79.94 115 GLY A C 1
ATOM 901 O O . GLY A 1 115 ? -6.568 -11.954 -6.978 1.00 79.94 115 GLY A O 1
ATOM 902 N N . ALA A 1 116 ? -4.916 -13.044 -8.051 1.00 84.38 116 ALA A N 1
ATOM 903 C CA . ALA A 1 116 ? -5.547 -14.360 -8.004 1.00 84.38 116 ALA A CA 1
ATOM 904 C C . ALA A 1 116 ? -5.882 -14.767 -6.548 1.00 84.38 116 ALA A C 1
ATOM 906 O O . ALA A 1 116 ? -4.989 -14.730 -5.697 1.00 84.38 116 ALA A O 1
ATOM 907 N N . PRO A 1 117 ? -7.141 -15.124 -6.221 1.00 81.81 117 PRO A N 1
ATOM 908 C CA . PRO A 1 117 ? -7.588 -15.347 -4.839 1.00 81.81 117 PRO A CA 1
ATOM 909 C C . PRO A 1 117 ? -6.972 -16.590 -4.180 1.00 81.81 117 PRO A C 1
ATOM 911 O O . PRO A 1 117 ? -6.979 -16.712 -2.961 1.00 81.81 117 PRO A O 1
ATOM 914 N N . ASP A 1 118 ? -6.436 -17.509 -4.977 1.00 84.94 118 ASP A N 1
ATOM 915 C CA . ASP A 1 118 ? -5.725 -18.717 -4.559 1.00 84.94 118 ASP A CA 1
ATOM 916 C C . ASP A 1 118 ? -4.210 -18.501 -4.389 1.00 84.94 118 ASP A C 1
ATOM 918 O O . ASP A 1 118 ? -3.498 -19.421 -3.979 1.00 84.94 118 ASP A O 1
ATOM 922 N N . SER A 1 119 ? -3.701 -17.293 -4.664 1.00 88.50 119 SER A N 1
ATOM 923 C CA . SER A 1 119 ? -2.280 -16.984 -4.502 1.00 88.50 119 SER A CA 1
ATOM 924 C C . SER A 1 119 ? -1.856 -17.094 -3.028 1.00 88.50 119 SER A C 1
ATOM 926 O O . SER A 1 119 ? -2.519 -16.546 -2.141 1.00 88.50 119 SER A O 1
ATOM 928 N N . PRO A 1 120 ? -0.708 -17.730 -2.723 1.00 88.38 120 PRO A N 1
ATOM 929 C CA . PRO A 1 120 ? -0.192 -17.794 -1.357 1.00 88.38 120 PRO A CA 1
ATOM 930 C C . PRO A 1 120 ? 0.163 -16.411 -0.790 1.00 88.38 120 PRO A C 1
ATOM 932 O O . PRO A 1 120 ? 0.297 -16.281 0.425 1.00 88.38 120 PRO A O 1
ATOM 935 N N . LEU A 1 121 ? 0.279 -15.379 -1.638 1.00 88.50 121 LEU A N 1
ATOM 936 C CA . LEU A 1 121 ? 0.560 -13.999 -1.231 1.00 88.50 121 LEU A CA 1
ATOM 937 C C . LEU A 1 121 ? -0.513 -13.416 -0.298 1.00 88.50 121 LEU A C 1
ATOM 939 O O . LEU A 1 121 ? -0.195 -12.564 0.528 1.00 88.50 121 LEU A O 1
ATOM 943 N N . TRP A 1 122 ? -1.757 -13.905 -0.367 1.00 89.50 122 TRP A N 1
ATOM 944 C CA . TRP A 1 122 ? -2.824 -13.502 0.558 1.00 89.50 122 TRP A CA 1
ATOM 945 C C . TRP A 1 122 ? -2.585 -13.969 1.999 1.00 89.50 122 TRP A C 1
ATOM 947 O O . TRP A 1 122 ? -3.126 -13.380 2.928 1.00 89.50 122 TRP A O 1
ATOM 957 N N . ASN A 1 123 ? -1.746 -14.991 2.194 1.00 89.12 123 ASN A N 1
ATOM 958 C CA . ASN A 1 123 ? -1.363 -15.510 3.508 1.00 89.12 123 ASN A CA 1
ATOM 959 C C . ASN A 1 123 ? 0.015 -15.000 3.964 1.00 89.12 123 ASN A C 1
ATOM 961 O O . ASN A 1 123 ? 0.559 -15.497 4.950 1.00 89.12 123 ASN A O 1
ATOM 965 N N . ASP A 1 124 ? 0.612 -14.040 3.248 1.00 89.88 124 ASP A N 1
ATOM 966 C CA . ASP A 1 124 ? 1.917 -13.490 3.608 1.00 89.88 124 ASP A CA 1
ATOM 967 C C . ASP A 1 124 ? 1.842 -12.769 4.965 1.00 89.88 124 ASP A C 1
ATOM 969 O O . ASP A 1 124 ? 0.871 -12.071 5.280 1.00 89.88 124 ASP A O 1
ATOM 973 N N . LEU A 1 125 ? 2.884 -12.923 5.784 1.00 87.44 125 LEU A N 1
ATOM 974 C CA . LEU A 1 125 ? 2.956 -12.323 7.114 1.00 87.44 125 LEU A CA 1
ATOM 975 C C . LEU A 1 125 ? 2.904 -10.790 7.053 1.00 87.44 125 LEU A C 1
ATOM 977 O O . LEU A 1 125 ? 2.342 -10.161 7.949 1.00 87.44 125 LEU A O 1
ATOM 981 N N . LEU A 1 126 ? 3.452 -10.176 6.001 1.00 87.50 126 LEU A N 1
ATOM 982 C CA . LEU A 1 126 ? 3.407 -8.725 5.803 1.00 87.50 126 LEU A CA 1
ATOM 983 C C . LEU A 1 126 ? 1.980 -8.208 5.574 1.00 87.50 126 LEU A C 1
ATOM 985 O O . LEU A 1 126 ? 1.716 -7.037 5.848 1.00 87.50 126 LEU A O 1
ATOM 989 N N . LEU A 1 127 ? 1.072 -9.070 5.108 1.00 87.50 127 LEU A N 1
ATOM 990 C CA . LEU A 1 127 ? -0.333 -8.743 4.881 1.00 87.50 127 LEU A CA 1
ATOM 991 C C . LEU A 1 127 ? -1.231 -9.140 6.059 1.00 87.50 127 LEU A C 1
ATOM 993 O O . LEU A 1 127 ? -2.184 -8.428 6.349 1.00 87.50 127 LEU A O 1
ATOM 997 N N . THR A 1 128 ? -0.928 -10.247 6.742 1.00 84.81 128 THR A N 1
ATOM 998 C CA . THR A 1 128 ? -1.843 -10.869 7.720 1.00 84.81 128 THR A CA 1
ATOM 999 C C . THR A 1 128 ? -1.471 -10.649 9.186 1.00 84.81 128 THR A C 1
ATOM 1001 O O . THR A 1 128 ? -2.347 -10.726 10.044 1.00 84.81 128 THR A O 1
ATOM 1004 N N . SER A 1 129 ? -0.208 -10.352 9.515 1.00 78.38 129 SER A N 1
ATOM 1005 C CA . SER A 1 129 ? 0.181 -10.121 10.916 1.00 78.38 129 SER A CA 1
ATOM 1006 C C . SER A 1 129 ? -0.340 -8.776 11.425 1.00 78.38 129 SER A C 1
ATOM 1008 O O . SER A 1 129 ? 0.032 -7.729 10.883 1.00 78.38 129 SER A O 1
ATOM 1010 N N . CYS A 1 130 ? -1.171 -8.778 12.474 1.00 69.50 130 CYS A N 1
ATOM 1011 C CA . CYS A 1 130 ? -1.696 -7.536 13.050 1.00 69.50 130 CYS A CA 1
ATOM 1012 C C . CYS A 1 130 ? -2.062 -7.598 14.544 1.00 69.50 130 CYS A C 1
ATOM 1014 O O . CYS A 1 130 ? -3.047 -7.003 14.972 1.00 69.50 130 CYS A O 1
ATOM 1016 N N . ASP A 1 131 ? -1.248 -8.279 15.351 1.00 69.06 131 ASP A N 1
ATOM 1017 C CA . ASP A 1 131 ? -1.541 -8.450 16.785 1.00 69.06 131 ASP A CA 1
ATOM 1018 C C . ASP A 1 131 ? -1.047 -7.285 17.664 1.00 69.06 131 ASP A C 1
ATOM 1020 O O . ASP A 1 131 ? -1.448 -7.160 18.820 1.00 69.06 131 ASP A O 1
ATOM 1024 N N . ASP A 1 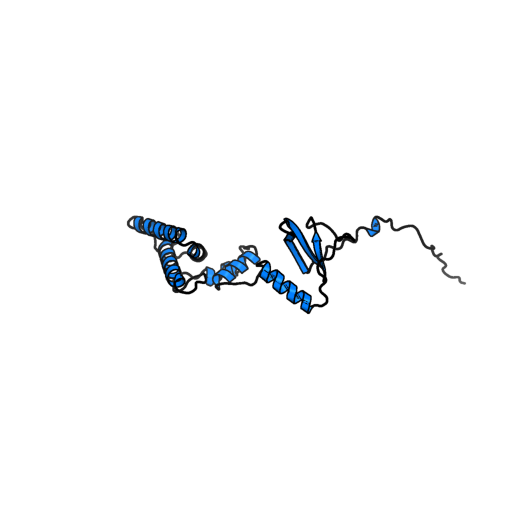132 ? -0.197 -6.412 17.114 1.00 80.06 132 ASP A N 1
ATOM 1025 C CA . ASP A 1 132 ? 0.509 -5.370 17.859 1.00 80.06 132 ASP A CA 1
ATOM 1026 C C . ASP A 1 132 ? 0.294 -3.968 17.276 1.00 80.06 132 ASP A C 1
ATOM 1028 O O . ASP A 1 132 ? 0.157 -3.766 16.068 1.00 80.06 132 ASP A O 1
ATOM 1032 N N . THR A 1 133 ? 0.398 -2.961 18.149 1.00 88.19 133 THR A N 1
ATOM 1033 C CA . THR A 1 133 ? 0.439 -1.550 17.741 1.00 88.19 133 THR A CA 1
ATOM 1034 C C . THR A 1 133 ? 1.613 -1.288 16.782 1.00 88.19 133 THR A C 1
ATOM 1036 O O . THR A 1 133 ? 2.739 -1.697 17.089 1.00 88.19 133 THR A O 1
ATOM 1039 N N . PRO A 1 134 ? 1.409 -0.546 15.672 1.00 91.31 134 PRO A N 1
ATOM 1040 C CA . PRO A 1 134 ? 2.454 -0.256 14.695 1.00 91.31 134 PRO A CA 1
ATOM 1041 C C . PRO A 1 134 ? 3.706 0.366 15.323 1.00 91.31 134 PRO A C 1
ATOM 1043 O O . PRO A 1 134 ? 3.650 1.405 15.994 1.00 91.31 134 PRO A O 1
ATOM 1046 N N . LYS A 1 135 ? 4.852 -0.284 15.089 1.00 91.06 135 LYS A N 1
ATOM 1047 C CA . LYS A 1 135 ? 6.183 0.179 15.521 1.00 91.06 135 LYS A CA 1
ATOM 1048 C C . LYS A 1 135 ? 6.931 0.924 14.413 1.00 91.06 135 LYS A C 1
ATOM 1050 O O . LYS A 1 135 ? 7.805 1.725 14.727 1.00 91.06 135 LYS A O 1
ATOM 1055 N N . ASP A 1 136 ? 6.561 0.687 13.157 1.00 91.62 136 ASP A N 1
ATOM 1056 C CA . ASP A 1 136 ? 7.119 1.342 11.973 1.00 91.62 136 ASP A CA 1
ATOM 1057 C C . ASP A 1 136 ? 6.024 1.567 10.912 1.00 91.62 136 ASP A C 1
ATOM 1059 O O . ASP A 1 136 ? 4.896 1.090 11.076 1.00 91.62 136 ASP A O 1
ATOM 1063 N N . THR A 1 137 ? 6.352 2.311 9.856 1.00 94.25 137 THR A N 1
ATOM 1064 C CA . THR A 1 137 ? 5.457 2.629 8.734 1.00 94.25 137 THR A CA 1
ATOM 1065 C C . THR A 1 137 ? 5.443 1.519 7.685 1.00 94.25 137 THR A C 1
ATOM 1067 O O . THR A 1 137 ? 6.423 0.792 7.516 1.00 94.25 137 THR A O 1
ATOM 1070 N N . LEU A 1 138 ? 4.323 1.374 6.975 1.00 92.06 138 LEU A N 1
ATOM 1071 C CA . LEU A 1 138 ? 4.202 0.437 5.858 1.00 92.06 138 LEU A CA 1
ATOM 1072 C C . LEU A 1 138 ? 4.703 1.023 4.546 1.00 92.06 138 LEU A C 1
ATOM 1074 O O . LEU A 1 138 ? 5.086 0.257 3.674 1.00 92.06 138 LEU A O 1
ATOM 1078 N N . MET A 1 139 ? 4.709 2.340 4.391 1.00 92.50 139 MET A N 1
ATOM 1079 C CA . MET A 1 139 ? 5.327 3.042 3.274 1.00 92.50 139 MET A CA 1
ATOM 1080 C C . MET A 1 139 ? 6.678 3.629 3.693 1.00 92.50 139 MET A C 1
ATOM 1082 O O . MET A 1 139 ? 6.954 3.818 4.883 1.00 92.50 139 MET A O 1
ATOM 1086 N N . ASP A 1 140 ? 7.518 3.929 2.706 1.00 89.56 140 ASP A N 1
ATOM 1087 C CA . ASP A 1 140 ? 8.812 4.560 2.947 1.00 89.56 140 ASP A CA 1
ATOM 1088 C C . ASP A 1 140 ? 8.645 6.069 3.130 1.00 89.56 140 ASP A C 1
ATOM 1090 O O . ASP A 1 140 ? 8.048 6.755 2.298 1.00 89.56 140 ASP A O 1
ATOM 1094 N N . PHE A 1 141 ? 9.205 6.584 4.223 1.00 89.81 141 PHE A N 1
ATOM 1095 C CA . PHE A 1 141 ? 9.236 8.006 4.544 1.00 89.81 141 PHE A CA 1
ATOM 1096 C C . PHE A 1 141 ? 10.640 8.412 4.976 1.00 89.81 141 PHE A C 1
ATOM 1098 O O . PHE A 1 141 ? 11.291 7.704 5.748 1.00 89.81 141 PHE A O 1
ATOM 1105 N N . GLU A 1 142 ? 11.075 9.590 4.537 1.00 83.81 142 GLU A N 1
ATOM 1106 C CA . GLU A 1 142 ? 12.365 10.168 4.905 1.00 83.81 142 GLU A CA 1
ATOM 1107 C C . GLU A 1 142 ? 12.192 11.346 5.874 1.00 83.81 142 GLU A C 1
ATOM 1109 O O . GLU A 1 142 ? 11.226 12.108 5.817 1.00 83.81 142 GLU A O 1
ATOM 1114 N N . GLY A 1 143 ? 13.152 11.504 6.787 1.00 86.38 1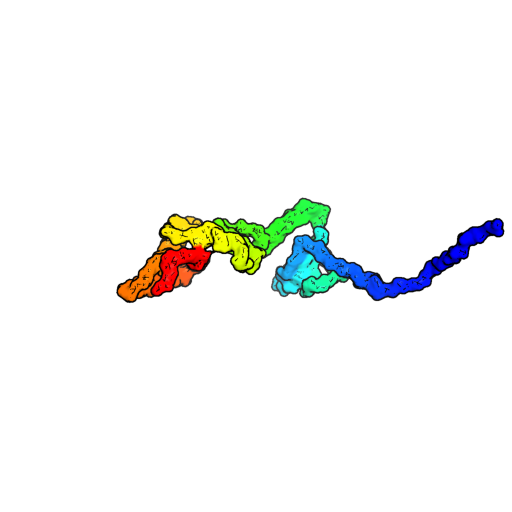43 GLY A N 1
ATOM 1115 C CA . GLY A 1 143 ? 13.252 12.681 7.648 1.00 86.38 143 GLY A CA 1
ATOM 1116 C C . GLY A 1 143 ? 12.025 12.926 8.551 1.00 86.38 143 GLY A C 1
ATOM 1117 O O . GLY A 1 143 ? 11.548 11.996 9.209 1.00 86.38 143 GLY A O 1
ATOM 1118 N N . PRO A 1 144 ? 11.546 14.181 8.668 1.00 86.19 144 PRO A N 1
ATOM 1119 C CA . PRO A 1 144 ? 10.526 14.567 9.649 1.00 86.19 144 PRO A CA 1
ATOM 1120 C C . PRO A 1 144 ? 9.151 13.933 9.391 1.00 86.19 144 PRO A C 1
ATOM 1122 O O . PRO A 1 144 ? 8.367 13.771 10.330 1.00 86.19 144 PRO A O 1
ATOM 1125 N N . ASP A 1 145 ? 8.874 13.523 8.153 1.00 91.75 145 ASP A N 1
ATOM 1126 C CA . ASP A 1 145 ? 7.579 12.974 7.745 1.00 91.75 145 ASP A CA 1
ATOM 1127 C C . ASP A 1 145 ? 7.325 11.585 8.340 1.00 91.75 145 ASP A C 1
ATOM 1129 O O . ASP A 1 145 ? 6.181 11.247 8.662 1.00 91.75 145 ASP A O 1
ATOM 1133 N N . LYS A 1 146 ? 8.391 10.812 8.603 1.00 93.25 146 LYS A N 1
ATOM 1134 C CA . LYS A 1 146 ? 8.294 9.464 9.181 1.00 93.25 146 LYS A CA 1
ATOM 1135 C C . LYS A 1 146 ? 7.592 9.457 10.541 1.00 93.25 146 LYS A C 1
ATOM 1137 O O . LYS A 1 146 ? 6.807 8.556 10.831 1.00 93.25 146 LYS A O 1
ATOM 1142 N N . LYS A 1 147 ? 7.824 10.476 11.376 1.00 94.94 147 LYS A N 1
ATOM 1143 C CA . LYS A 1 147 ? 7.162 10.581 12.686 1.00 94.94 147 LYS A CA 1
ATOM 1144 C C . LYS A 1 147 ? 5.648 10.725 12.526 1.00 94.94 147 LYS A C 1
ATOM 1146 O O . LYS A 1 147 ? 4.889 10.031 13.198 1.00 94.94 147 LYS A O 1
ATOM 1151 N N . LYS A 1 148 ? 5.220 11.594 11.611 1.00 95.44 148 LYS A N 1
ATOM 1152 C CA . LYS A 1 148 ? 3.803 11.856 11.347 1.00 95.44 148 LYS A CA 1
ATOM 1153 C C . LYS A 1 148 ? 3.110 10.657 10.699 1.00 95.44 148 LYS A C 1
ATOM 1155 O O . LYS A 1 148 ? 1.976 10.337 11.048 1.00 95.44 148 LYS A O 1
ATOM 1160 N N . ALA A 1 149 ? 3.815 9.960 9.810 1.00 97.12 149 ALA A N 1
ATOM 1161 C CA . ALA A 1 149 ? 3.360 8.701 9.237 1.00 97.12 149 ALA A CA 1
ATOM 1162 C C . ALA A 1 149 ? 3.158 7.615 10.307 1.00 97.12 149 ALA A C 1
ATOM 1164 O O . ALA A 1 149 ? 2.142 6.923 10.311 1.00 97.12 149 ALA A O 1
ATOM 1165 N N . LEU A 1 150 ? 4.059 7.517 11.287 1.00 96.62 150 LEU A N 1
ATOM 1166 C CA . LEU A 1 150 ? 3.891 6.576 12.393 1.00 96.62 150 LEU A CA 1
ATOM 1167 C C . LEU A 1 150 ? 2.722 6.954 13.324 1.00 96.62 150 LEU A C 1
ATOM 1169 O O . LEU A 1 150 ? 2.038 6.075 13.848 1.00 96.62 150 LEU A O 1
ATOM 1173 N N . GLU A 1 151 ? 2.467 8.247 13.539 1.00 96.69 151 GLU A N 1
ATOM 1174 C CA . GLU A 1 151 ? 1.319 8.722 14.325 1.00 96.69 151 GLU A CA 1
ATOM 1175 C C . GLU A 1 151 ? -0.017 8.366 13.655 1.00 96.69 151 GLU A C 1
ATOM 1177 O O . GLU A 1 151 ? -0.902 7.817 14.318 1.00 96.69 151 GLU A O 1
ATOM 1182 N N . ILE A 1 152 ? -0.153 8.594 12.341 1.00 97.44 152 ILE A N 1
ATOM 1183 C CA . ILE A 1 152 ? -1.379 8.235 11.613 1.00 97.44 152 ILE A CA 1
ATOM 1184 C C . ILE A 1 152 ? -1.550 6.714 11.484 1.00 97.44 152 ILE A C 1
ATOM 1186 O O . ILE A 1 152 ? -2.677 6.222 11.559 1.00 97.44 152 ILE A O 1
ATOM 1190 N N . ALA A 1 153 ? -0.454 5.951 11.388 1.00 96.44 153 ALA A N 1
ATOM 1191 C CA . ALA A 1 153 ? -0.490 4.490 11.419 1.00 96.44 153 ALA A CA 1
ATOM 1192 C C . ALA A 1 153 ? -1.058 3.967 12.747 1.00 96.44 153 ALA A C 1
ATOM 1194 O O . ALA A 1 153 ? -1.974 3.144 12.756 1.00 96.44 153 ALA A O 1
ATOM 1195 N N . LYS A 1 154 ? -0.584 4.498 13.881 1.00 95.88 154 LYS A N 1
ATOM 1196 C CA . LYS A 1 154 ? -1.099 4.142 15.214 1.00 95.88 154 LYS A CA 1
ATOM 1197 C C . LYS A 1 154 ? -2.557 4.548 15.407 1.00 95.88 154 LYS A C 1
ATOM 1199 O O . LYS A 1 154 ? -3.323 3.776 15.977 1.00 95.88 154 LYS A O 1
ATOM 1204 N N . ALA A 1 155 ? -2.953 5.725 14.921 1.00 96.62 155 ALA A N 1
ATOM 1205 C CA . ALA A 1 155 ? -4.347 6.160 14.957 1.00 96.62 155 ALA A CA 1
ATOM 1206 C C . ALA A 1 155 ? -5.251 5.214 14.147 1.00 96.62 155 ALA A C 1
ATOM 1208 O O . ALA A 1 155 ? -6.293 4.789 14.643 1.00 96.62 155 ALA A O 1
ATOM 1209 N N . THR A 1 156 ? -4.817 4.823 12.945 1.00 95.94 156 THR A N 1
ATOM 1210 C CA . THR A 1 156 ? -5.534 3.867 12.083 1.00 95.94 156 THR A CA 1
ATOM 1211 C C . THR A 1 156 ? -5.650 2.495 12.747 1.00 95.94 156 THR A C 1
ATOM 1213 O O . THR A 1 156 ? -6.733 1.916 12.774 1.00 95.94 156 THR A O 1
ATOM 1216 N N . TYR A 1 157 ? -4.574 2.006 13.370 1.00 94.00 157 TYR A N 1
ATOM 1217 C CA . TYR A 1 157 ? -4.608 0.780 14.167 1.00 94.00 157 TYR A CA 1
ATOM 1218 C C . TYR A 1 157 ? -5.620 0.865 15.312 1.00 94.00 157 TYR A C 1
ATOM 1220 O O . TYR A 1 157 ? -6.425 -0.045 15.468 1.00 94.00 157 TYR A O 1
ATOM 1228 N N . LEU A 1 158 ? -5.621 1.945 16.104 1.00 92.75 158 LEU A N 1
ATOM 1229 C CA . LEU A 1 158 ? -6.576 2.112 17.209 1.00 92.75 158 LEU A CA 1
ATOM 1230 C C . LEU A 1 158 ? -8.023 2.141 16.712 1.00 92.75 158 LEU A C 1
ATOM 1232 O O . LEU A 1 158 ? -8.898 1.562 17.347 1.00 92.75 158 LEU A O 1
ATOM 1236 N N . PHE A 1 159 ? -8.265 2.778 15.566 1.00 93.25 159 PHE A N 1
ATOM 1237 C CA . PHE A 1 159 ? -9.593 2.842 14.968 1.00 93.25 159 PHE A CA 1
ATOM 1238 C C . PHE A 1 159 ? -10.132 1.454 14.612 1.00 93.25 159 PHE A C 1
ATOM 1240 O O . PHE A 1 159 ? -11.303 1.183 14.868 1.00 93.25 159 PHE A O 1
ATOM 1247 N N . VAL A 1 160 ? -9.280 0.588 14.055 1.00 90.25 160 VAL A N 1
ATOM 1248 C CA . VAL A 1 160 ? -9.675 -0.745 13.579 1.00 90.25 160 VAL A CA 1
ATOM 1249 C C . VAL A 1 160 ? -9.640 -1.805 14.689 1.00 90.25 160 VAL A C 1
ATOM 1251 O O . VAL A 1 160 ? -10.522 -2.654 14.750 1.00 90.25 160 VAL A O 1
ATOM 1254 N N . SER A 1 161 ? -8.646 -1.766 15.580 1.00 87.00 161 SER A N 1
ATOM 1255 C CA . SER A 1 161 ? -8.401 -2.815 16.588 1.00 87.00 161 SER A CA 1
ATOM 1256 C C . SER A 1 161 ? -9.247 -2.688 17.858 1.00 87.00 161 SER A C 1
ATOM 1258 O O . SER A 1 161 ? -9.460 -3.681 18.556 1.00 87.00 161 SER A O 1
ATOM 1260 N N . VAL A 1 162 ? -9.728 -1.487 18.192 1.00 87.19 162 VAL A N 1
ATOM 1261 C CA . VAL A 1 162 ? -10.544 -1.277 19.391 1.00 87.19 162 VAL A CA 1
ATOM 1262 C C . VAL A 1 162 ? -11.993 -1.654 19.098 1.00 87.19 162 VAL A C 1
ATOM 1264 O O . VAL A 1 162 ? -12.617 -1.112 18.190 1.00 87.19 162 VAL A O 1
ATOM 1267 N N . LEU A 1 163 ? -12.556 -2.549 19.914 1.00 85.69 163 LEU A N 1
ATOM 1268 C CA . LEU A 1 163 ? -13.967 -2.914 19.824 1.00 85.69 163 LEU A CA 1
ATOM 1269 C C . LEU A 1 163 ? -14.861 -1.688 20.070 1.00 85.69 163 LEU A C 1
ATOM 1271 O O . LEU A 1 163 ? -14.852 -1.105 21.163 1.00 85.69 163 LEU A O 1
ATOM 1275 N N . MET A 1 164 ? -15.683 -1.347 19.077 1.00 86.75 164 MET A N 1
ATOM 1276 C CA . MET A 1 164 ? -16.646 -0.259 19.189 1.00 86.75 164 MET A CA 1
ATOM 1277 C C . MET A 1 164 ? -17.736 -0.614 20.203 1.00 86.75 164 MET A C 1
ATOM 1279 O O . MET A 1 164 ? -18.473 -1.585 20.050 1.00 86.75 164 MET A O 1
ATOM 1283 N N . ARG A 1 165 ? -17.864 0.209 21.246 1.00 87.00 165 ARG A N 1
ATOM 1284 C CA . ARG A 1 165 ? -18.939 0.116 22.245 1.00 87.00 165 ARG A CA 1
ATOM 1285 C C . ARG A 1 165 ? -19.886 1.306 22.100 1.00 87.00 165 ARG A C 1
ATOM 1287 O O . ARG A 1 165 ? -19.398 2.396 21.812 1.00 87.00 165 ARG A O 1
ATOM 1294 N N . PRO A 1 166 ? -21.196 1.168 22.380 1.00 88.00 166 PRO A N 1
ATOM 1295 C CA . PRO A 1 166 ? -22.157 2.269 22.235 1.00 88.00 166 PRO A CA 1
ATOM 1296 C C . PRO A 1 166 ? -21.743 3.552 22.975 1.00 88.00 166 PRO A C 1
ATOM 1298 O O . PRO A 1 166 ? -21.793 4.643 22.421 1.00 88.00 166 PRO A O 1
ATOM 1301 N N . ILE A 1 167 ? -21.231 3.408 24.199 1.00 87.44 167 ILE A N 1
ATOM 1302 C CA . ILE A 1 167 ? -20.702 4.504 25.033 1.00 87.44 167 ILE A CA 1
ATOM 1303 C C . ILE A 1 167 ? -19.395 5.127 24.513 1.00 87.44 167 ILE A C 1
ATOM 1305 O O . ILE A 1 167 ? -19.024 6.211 24.947 1.00 87.44 167 ILE A O 1
ATOM 1309 N N . ALA A 1 168 ? -18.696 4.458 23.595 1.00 84.94 168 ALA A N 1
ATOM 1310 C CA . ALA A 1 168 ? -17.442 4.907 22.996 1.00 84.94 168 ALA A CA 1
ATOM 1311 C C . ALA A 1 168 ? -17.597 5.285 21.510 1.00 84.94 168 ALA A C 1
ATOM 1313 O O . ALA A 1 168 ? -16.602 5.562 20.849 1.00 84.94 168 ALA A O 1
ATOM 1314 N N . ALA A 1 169 ? -18.819 5.322 20.966 1.00 89.94 169 ALA A N 1
ATOM 1315 C CA . ALA A 1 169 ? -19.045 5.629 19.552 1.00 89.94 169 ALA A CA 1
ATOM 1316 C C . ALA A 1 169 ? -18.461 6.996 19.151 1.00 89.94 169 ALA A C 1
ATOM 1318 O O . ALA A 1 169 ? -17.824 7.108 18.106 1.00 89.94 169 ALA A O 1
ATOM 1319 N N . GLN A 1 170 ? -18.588 8.007 20.021 1.00 93.25 170 GLN A N 1
ATOM 1320 C CA . GLN A 1 170 ? -18.014 9.333 19.779 1.00 93.25 170 GLN A CA 1
ATOM 1321 C C . GLN A 1 170 ? -16.489 9.289 19.612 1.00 93.25 170 GLN A C 1
ATOM 1323 O O . GLN A 1 170 ? -15.960 9.927 18.712 1.00 93.25 170 GLN A O 1
ATOM 1328 N N . TYR A 1 171 ? -15.790 8.470 20.405 1.00 92.94 171 TYR A N 1
ATOM 1329 C CA . TYR A 1 171 ? -14.342 8.300 20.281 1.00 92.94 171 TYR A CA 1
ATOM 1330 C C . TYR A 1 171 ? -13.942 7.777 18.892 1.00 92.94 171 TYR A C 1
ATOM 1332 O O . TYR A 1 171 ? -13.000 8.290 18.292 1.00 92.94 171 TYR A O 1
ATOM 1340 N N . HIS A 1 172 ? -14.673 6.797 18.348 1.00 94.00 172 HIS A N 1
ATOM 1341 C CA . HIS A 1 172 ? -14.401 6.287 17.000 1.00 94.00 172 HIS A CA 1
ATOM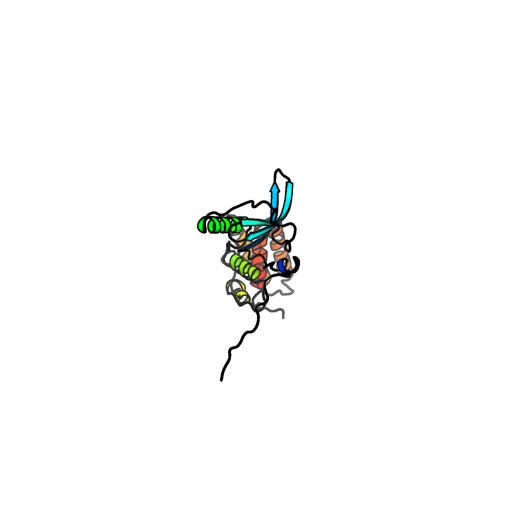 1342 C C . HIS A 1 172 ? -14.715 7.319 15.911 1.00 94.00 172 HIS A C 1
ATOM 1344 O O . HIS A 1 172 ? -13.974 7.401 14.932 1.00 94.00 172 HIS A O 1
ATOM 1350 N N . ILE A 1 173 ? -15.773 8.121 16.083 1.00 95.12 173 ILE A N 1
ATOM 1351 C CA . ILE A 1 173 ? -16.109 9.221 15.167 1.00 95.12 173 ILE A CA 1
ATOM 1352 C C . ILE A 1 173 ? -14.978 10.252 15.145 1.00 95.12 173 ILE A C 1
ATOM 1354 O O . ILE A 1 173 ? -14.479 10.581 14.069 1.00 95.12 173 ILE A O 1
ATOM 1358 N N . ASP A 1 174 ? -14.536 10.710 16.316 1.00 96.06 174 ASP A N 1
ATOM 1359 C CA . ASP A 1 174 ? -13.467 11.704 16.443 1.00 96.06 174 ASP A CA 1
ATOM 1360 C C . ASP A 1 174 ? -12.151 11.174 15.856 1.00 96.06 174 ASP A C 1
ATOM 1362 O O . ASP A 1 174 ? -11.441 11.884 15.139 1.00 96.06 174 ASP A O 1
ATOM 1366 N N . LEU A 1 175 ? -11.839 9.897 16.103 1.00 96.00 175 LEU A N 1
ATOM 1367 C CA . LEU A 1 175 ? -10.641 9.253 15.576 1.00 96.00 175 LEU A CA 1
ATOM 1368 C C . LEU A 1 175 ? -10.681 9.140 14.045 1.00 96.00 175 LEU A C 1
ATOM 1370 O O . LEU A 1 175 ? -9.706 9.501 13.386 1.00 96.00 175 LEU A O 1
ATOM 1374 N N . ALA A 1 176 ? -11.809 8.711 13.470 1.00 96.69 176 ALA A N 1
ATOM 1375 C CA . ALA A 1 176 ? -11.993 8.647 12.021 1.00 96.69 176 ALA A CA 1
ATOM 1376 C C . ALA A 1 176 ? -11.878 10.034 11.373 1.00 96.69 176 ALA A C 1
ATOM 1378 O O . ALA A 1 176 ? -11.167 10.201 10.381 1.00 96.69 176 ALA A O 1
ATOM 1379 N N . GLN A 1 177 ? -12.527 11.045 11.958 1.00 97.81 177 GLN A N 1
ATOM 1380 C CA . GLN A 1 177 ? -12.440 12.427 11.488 1.00 97.81 177 GLN A CA 1
ATOM 1381 C C . GLN A 1 177 ? -11.002 12.943 11.525 1.00 97.81 177 GLN A C 1
ATOM 1383 O O . GLN A 1 177 ? -10.561 13.568 10.559 1.00 97.81 177 GLN A O 1
ATOM 1388 N N . ASN A 1 178 ? -10.256 12.656 12.593 1.00 97.62 178 ASN A N 1
ATOM 1389 C CA . ASN A 1 178 ? -8.862 13.064 12.722 1.00 97.62 178 ASN A CA 1
ATOM 1390 C C . ASN A 1 178 ? -7.962 12.388 11.673 1.00 97.62 178 ASN A C 1
ATOM 1392 O O . ASN A 1 178 ? -7.184 13.070 11.002 1.00 97.62 178 ASN A O 1
ATOM 1396 N N . ILE A 1 179 ? -8.099 11.070 11.477 1.00 98.00 179 ILE A N 1
ATOM 1397 C CA . ILE A 1 179 ? -7.334 10.318 10.468 1.00 98.00 179 ILE A CA 1
ATOM 1398 C C . ILE A 1 179 ? -7.596 10.890 9.072 1.00 98.00 179 ILE A C 1
ATOM 1400 O O . ILE A 1 179 ? -6.656 11.259 8.365 1.00 98.00 179 ILE A O 1
ATOM 1404 N N . LEU A 1 180 ? -8.871 11.019 8.689 1.00 97.81 180 LEU A N 1
ATOM 1405 C CA . LEU A 1 180 ? -9.257 11.505 7.365 1.00 97.81 180 LEU A CA 1
ATOM 1406 C C . LEU A 1 180 ? -8.831 12.959 7.150 1.00 97.81 180 LEU A C 1
ATOM 1408 O O . LEU A 1 180 ? -8.242 13.275 6.120 1.00 97.81 180 LEU A O 1
ATOM 1412 N N . SER A 1 181 ? -9.050 13.836 8.133 1.00 97.81 181 SER A N 1
ATOM 1413 C CA . SER A 1 181 ? -8.637 15.243 8.045 1.00 97.81 181 SER A CA 1
ATOM 1414 C C . SER A 1 181 ? -7.125 15.375 7.885 1.00 97.81 181 SER A C 1
ATOM 1416 O O . SER A 1 181 ? -6.659 16.132 7.034 1.00 97.81 181 SER A O 1
ATOM 1418 N N . THR A 1 182 ? -6.353 14.589 8.638 1.00 97.31 182 THR A N 1
ATOM 1419 C CA . THR A 1 182 ? -4.889 14.577 8.543 1.00 97.31 182 THR A CA 1
ATOM 1420 C C . THR A 1 182 ? -4.425 14.082 7.170 1.00 97.31 182 THR A C 1
ATOM 1422 O O . THR A 1 182 ? -3.552 14.700 6.562 1.00 97.31 182 THR A O 1
ATOM 1425 N N . ALA A 1 183 ? -5.031 13.018 6.635 1.00 96.88 183 ALA A N 1
ATOM 1426 C CA . ALA A 1 183 ? -4.711 12.490 5.305 1.00 96.88 183 ALA A CA 1
ATOM 1427 C C . ALA A 1 183 ? -5.138 13.423 4.152 1.00 96.88 183 ALA A C 1
ATOM 1429 O O . ALA A 1 183 ? -4.538 13.404 3.075 1.00 96.88 183 ALA A O 1
ATOM 1430 N N . MET A 1 184 ? -6.163 14.257 4.356 1.00 96.06 184 MET A N 1
ATOM 1431 C CA . MET A 1 184 ? -6.540 15.302 3.399 1.00 96.06 184 MET A CA 1
ATOM 1432 C C . MET A 1 184 ? -5.574 16.487 3.422 1.00 96.06 184 MET A C 1
ATOM 1434 O O . MET A 1 184 ? -5.287 17.036 2.365 1.00 96.06 184 MET A O 1
ATOM 1438 N N . GLN A 1 185 ? -5.077 16.876 4.599 1.00 96.50 185 GLN A N 1
ATOM 1439 C CA . GLN A 1 185 ? -4.113 17.975 4.751 1.00 96.50 185 GLN A CA 1
ATOM 1440 C C . GLN A 1 185 ? -2.696 17.593 4.302 1.00 96.50 185 GLN A C 1
ATOM 1442 O O . GLN A 1 185 ? -1.903 18.465 3.947 1.00 96.50 185 GLN A O 1
ATOM 1447 N N . HIS A 1 186 ? -2.363 16.301 4.342 1.00 94.56 186 HIS A N 1
ATOM 1448 C CA . HIS A 1 186 ? -1.031 15.782 4.045 1.00 94.56 186 HIS A CA 1
ATOM 1449 C C . HIS A 1 186 ? -1.111 14.617 3.061 1.00 94.56 186 HIS A C 1
ATOM 1451 O O . HIS A 1 186 ? -1.140 13.451 3.453 1.00 94.56 186 HIS A O 1
ATOM 1457 N N . ASP A 1 187 ? -1.102 14.940 1.769 1.00 93.69 187 ASP A N 1
ATOM 1458 C CA . ASP A 1 187 ? -1.252 13.986 0.664 1.00 93.69 187 ASP A CA 1
ATOM 1459 C C . ASP A 1 187 ? -0.294 12.789 0.741 1.00 93.69 187 ASP A C 1
ATOM 1461 O O . ASP A 1 187 ? -0.685 11.667 0.415 1.00 93.69 187 ASP A O 1
ATOM 1465 N N . PHE A 1 188 ? 0.933 13.001 1.230 1.00 92.19 188 PHE A N 1
ATOM 1466 C CA . PHE A 1 188 ? 1.943 11.949 1.378 1.00 92.19 188 PHE A CA 1
ATOM 1467 C C . PHE A 1 188 ? 1.545 10.846 2.375 1.00 92.19 188 PHE A C 1
ATOM 1469 O O . PHE A 1 188 ? 2.056 9.734 2.289 1.00 92.19 188 PHE A O 1
ATOM 1476 N N . LEU A 1 189 ? 0.603 11.109 3.289 1.00 95.81 189 LEU A N 1
ATOM 1477 C CA . LEU A 1 189 ? 0.135 10.134 4.280 1.00 95.81 189 LEU A CA 1
ATOM 1478 C C . LEU A 1 189 ? -0.942 9.186 3.747 1.00 95.81 189 LEU A C 1
ATOM 1480 O O . LEU A 1 189 ? -1.211 8.161 4.368 1.00 95.81 189 LEU A O 1
ATOM 1484 N N . ARG A 1 190 ? -1.577 9.503 2.613 1.00 95.38 190 ARG A N 1
ATOM 1485 C CA . ARG A 1 190 ? -2.730 8.736 2.110 1.00 95.38 190 ARG A CA 1
ATOM 1486 C C . ARG A 1 190 ? -2.380 7.273 1.862 1.00 95.38 190 ARG A C 1
ATOM 1488 O O . ARG A 1 190 ? -3.123 6.390 2.276 1.00 95.38 190 ARG A O 1
ATOM 1495 N N . ASN A 1 191 ? -1.222 7.021 1.255 1.00 93.62 191 ASN A N 1
ATOM 1496 C CA . ASN A 1 191 ? -0.769 5.662 0.970 1.00 93.62 191 ASN A CA 1
ATOM 1497 C C . ASN A 1 191 ? -0.459 4.869 2.245 1.00 93.62 191 ASN A C 1
ATOM 1499 O O . ASN A 1 191 ? -0.696 3.667 2.260 1.00 93.62 191 ASN A O 1
ATOM 1503 N N . GLU A 1 192 ? -0.009 5.526 3.320 1.00 96.50 192 GLU A N 1
ATOM 1504 C CA . GLU A 1 192 ? 0.150 4.869 4.623 1.00 96.50 192 GLU A CA 1
ATOM 1505 C C . GLU A 1 192 ? -1.209 4.457 5.190 1.00 96.50 192 GLU A C 1
ATOM 1507 O O . GLU A 1 192 ? -1.373 3.316 5.606 1.00 96.50 192 GLU A O 1
ATOM 1512 N N . VAL A 1 193 ? -2.214 5.340 5.144 1.00 96.75 193 VAL A N 1
ATOM 1513 C CA . VAL A 1 193 ? -3.573 5.008 5.606 1.00 96.75 193 VAL A CA 1
ATOM 1514 C C . VAL A 1 193 ? -4.151 3.839 4.809 1.00 96.75 193 VAL A C 1
ATOM 1516 O O . VAL A 1 193 ? -4.669 2.895 5.402 1.00 96.75 193 VAL A O 1
ATOM 1519 N N . TYR A 1 194 ? -4.022 3.855 3.478 1.00 95.50 194 TYR A N 1
ATOM 1520 C CA . TYR A 1 194 ? -4.475 2.746 2.637 1.00 95.50 194 TYR A CA 1
ATOM 1521 C C . TYR A 1 194 ? -3.745 1.444 2.965 1.00 95.50 194 TYR A C 1
ATOM 1523 O O . TYR A 1 194 ? -4.398 0.423 3.160 1.00 95.50 194 TYR A O 1
ATOM 1531 N N . ALA A 1 195 ? -2.415 1.478 3.076 1.00 94.06 195 ALA A N 1
ATOM 1532 C CA . ALA A 1 195 ? -1.614 0.307 3.410 1.00 94.06 195 ALA A CA 1
ATOM 1533 C C . ALA A 1 195 ? -2.026 -0.301 4.758 1.00 94.06 195 ALA A C 1
ATOM 1535 O O . ALA A 1 195 ? -2.218 -1.513 4.855 1.00 94.06 195 ALA A O 1
ATOM 1536 N N . GLN A 1 196 ? -2.226 0.540 5.778 1.00 93.94 196 GLN A N 1
ATOM 1537 C CA . GLN A 1 196 ? -2.642 0.095 7.107 1.00 93.94 196 GLN A CA 1
ATOM 1538 C C . GLN A 1 196 ? -4.034 -0.532 7.072 1.00 93.94 196 GLN A C 1
ATOM 1540 O O . GLN A 1 196 ? -4.208 -1.630 7.588 1.00 93.94 196 GLN A O 1
ATOM 1545 N N . LEU A 1 197 ? -5.014 0.110 6.426 1.00 93.50 197 LEU A N 1
ATOM 1546 C CA . LEU A 1 197 ? -6.368 -0.441 6.305 1.00 93.50 197 LEU A CA 1
ATOM 1547 C C . LEU A 1 197 ? -6.381 -1.769 5.545 1.00 93.50 197 LEU A C 1
ATOM 1549 O O . LEU A 1 197 ? -7.045 -2.703 5.986 1.00 93.50 197 LEU A O 1
ATOM 1553 N N . ILE A 1 198 ? -5.628 -1.875 4.444 1.00 91.50 198 ILE A N 1
ATOM 1554 C CA . ILE A 1 198 ? -5.493 -3.124 3.683 1.00 91.50 198 ILE A CA 1
ATOM 1555 C C . ILE A 1 198 ? -4.946 -4.220 4.596 1.00 91.50 198 ILE A C 1
ATOM 1557 O O . ILE A 1 198 ? -5.589 -5.253 4.752 1.00 91.50 198 ILE A O 1
ATOM 1561 N N . ARG A 1 199 ? -3.806 -3.987 5.253 1.00 89.94 199 ARG A N 1
ATOM 1562 C CA . ARG A 1 199 ? -3.187 -4.974 6.145 1.00 89.94 199 ARG A CA 1
ATOM 1563 C C . ARG A 1 199 ? -4.118 -5.376 7.293 1.00 89.94 199 ARG A C 1
ATOM 1565 O O . ARG A 1 199 ? -4.342 -6.559 7.519 1.00 89.94 199 ARG A O 1
ATOM 1572 N N . LEU A 1 200 ? -4.710 -4.397 7.978 1.00 89.19 200 LEU A N 1
ATOM 1573 C CA . LEU A 1 200 ? -5.601 -4.621 9.120 1.00 89.19 200 LEU A CA 1
ATOM 1574 C C . LEU A 1 200 ? -6.860 -5.415 8.745 1.00 89.19 200 LEU A C 1
ATOM 1576 O O . LEU A 1 200 ? -7.405 -6.111 9.590 1.00 89.19 200 LEU A O 1
ATOM 1580 N N . THR A 1 201 ? -7.321 -5.332 7.495 1.00 86.94 201 THR A N 1
ATOM 1581 C CA . THR A 1 201 ? -8.546 -6.009 7.032 1.00 86.94 201 THR A CA 1
ATOM 1582 C C . THR A 1 201 ? -8.295 -7.272 6.206 1.00 86.94 201 THR A C 1
ATOM 1584 O O . THR A 1 201 ? -9.253 -7.960 5.861 1.00 86.94 201 THR A O 1
ATOM 1587 N N . SER A 1 202 ? -7.034 -7.605 5.907 1.00 83.50 202 SER A N 1
ATOM 1588 C CA . SER A 1 202 ? -6.671 -8.784 5.102 1.00 83.50 202 SER A CA 1
ATOM 1589 C C . SER A 1 202 ? -6.458 -10.059 5.927 1.00 83.50 202 SER A C 1
ATOM 1591 O O . SER A 1 202 ? -6.441 -11.151 5.366 1.00 83.50 202 SER A O 1
ATOM 1593 N N . GLY A 1 203 ? -6.298 -9.946 7.249 1.00 70.50 203 GLY A N 1
ATOM 1594 C CA . GLY A 1 203 ? -6.228 -11.082 8.173 1.00 70.50 203 GLY A CA 1
ATOM 1595 C C . GLY A 1 203 ? -7.561 -11.377 8.869 1.00 70.50 203 GLY A C 1
ATOM 1596 O O . GLY A 1 203 ? -8.541 -10.642 8.743 1.00 70.50 203 GLY A O 1
ATOM 1597 N N . THR A 1 204 ? -7.602 -12.443 9.670 1.00 59.03 204 THR A N 1
ATOM 1598 C CA . THR A 1 204 ? -8.709 -12.662 10.609 1.00 59.03 204 THR A CA 1
ATOM 1599 C C . THR A 1 204 ? -8.657 -11.598 11.698 1.00 59.03 204 THR A C 1
ATOM 1601 O O . THR A 1 204 ? -7.824 -11.667 12.599 1.00 59.03 204 THR A O 1
ATOM 1604 N N . MET A 1 205 ? -9.548 -10.614 11.622 1.00 51.41 205 MET A N 1
ATOM 1605 C CA . MET A 1 205 ? -9.744 -9.646 12.698 1.00 51.41 205 MET A CA 1
ATOM 1606 C C . MET A 1 205 ? -10.097 -10.395 13.999 1.00 51.41 205 MET A C 1
ATOM 1608 O O . MET A 1 205 ? -11.074 -11.151 13.994 1.00 51.41 205 MET A O 1
ATOM 1612 N N . PRO A 1 206 ? -9.366 -10.194 15.117 1.00 49.81 206 PRO A N 1
ATOM 1613 C CA . PRO A 1 206 ? -9.651 -10.887 16.379 1.00 49.81 206 PRO A CA 1
ATOM 1614 C C . PRO A 1 206 ? -11.065 -10.606 16.904 1.00 49.81 206 PRO A C 1
ATOM 1616 O O . PRO A 1 206 ? -11.635 -11.403 17.644 1.00 49.81 206 PRO A O 1
ATOM 1619 N N . PHE A 1 207 ? -11.643 -9.479 16.489 1.00 55.06 207 PHE A N 1
ATOM 1620 C CA . PHE A 1 207 ? -12.986 -9.041 16.838 1.00 55.06 207 PHE A CA 1
ATOM 1621 C C . PHE A 1 207 ? -13.823 -8.926 15.565 1.00 55.06 207 PHE A C 1
ATOM 1623 O O . PHE A 1 207 ? -14.251 -7.840 15.174 1.00 55.06 207 PHE A O 1
ATOM 1630 N N . ALA A 1 208 ? -14.010 -10.050 14.871 1.00 38.69 208 ALA A N 1
ATOM 1631 C CA . ALA A 1 208 ? -15.081 -10.150 13.892 1.00 38.69 208 ALA A CA 1
ATOM 1632 C C . ALA A 1 208 ? -16.385 -9.681 14.556 1.00 38.69 208 ALA A C 1
ATOM 1634 O O . ALA A 1 208 ? -16.684 -10.067 15.685 1.00 38.69 208 ALA A O 1
ATOM 1635 N N . ILE A 1 209 ? -17.089 -8.796 13.855 1.00 38.66 209 ILE A N 1
ATOM 1636 C CA . ILE A 1 209 ? -18.325 -8.126 14.261 1.00 38.66 209 ILE A CA 1
ATOM 1637 C C . ILE A 1 209 ? -19.261 -9.157 14.920 1.00 38.66 209 ILE A C 1
ATOM 1639 O O . ILE A 1 209 ? -19.792 -10.028 14.230 1.00 38.66 209 ILE A O 1
ATOM 1643 N N . GLN A 1 210 ? -19.401 -9.085 16.248 1.00 33.12 210 GLN A N 1
ATOM 1644 C CA . GLN A 1 210 ? -20.440 -9.779 17.018 1.00 33.12 210 GLN A CA 1
ATOM 1645 C C . GLN A 1 210 ? -21.674 -8.894 17.131 1.00 33.12 210 GLN A C 1
ATOM 1647 O O . GLN A 1 210 ? -21.499 -7.678 17.379 1.00 33.12 210 GLN A O 1
#